Protein AF-L8GF64-F1 (afdb_monomer)

pLDDT: mean 71.45, std 22.84, range [26.94, 98.44]

Secondary structure (DSSP, 8-state):
-PPP-----GGGGSHHHHHHHHHHHTTTT-SEEEEEEEEE-SSS--TT----EEE--------TT----------------TT-SSEEEEEEEESSEEEEEETTSTTEEEEEESSS--EEEETT-TTS-HHHHTT--S-TTS---HHHHHHHHHHHHHHHHHHT-----HHHHHHHHHHHHHHHHTS----------

Sequence (197 aa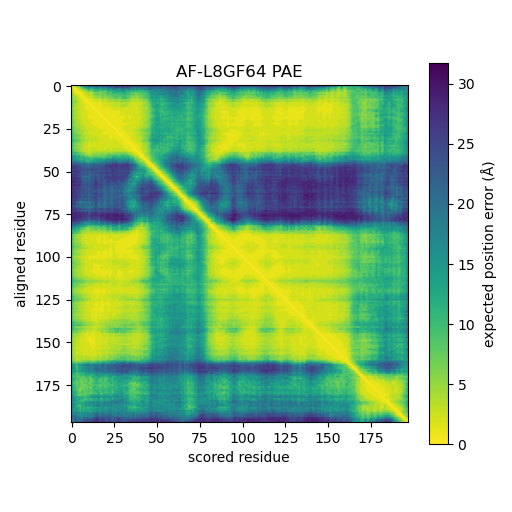):
MGLLFGLMHNYSGYPLVKEAHKLVKAGKLGQLRKVVITYAQGWLTREGSSITHTSGLSSLVHELDNFNVLLHFKGGTKGSSTGKGNGLKIEVYGSDAALEWAQEEPTHLLIHPRDTPEQLYKAGNGYLSQAATIHMHLPPGHPEGYLEAFTNIYLNFANMICATVLKDGCKGIHFVEKVLESGKKQSWV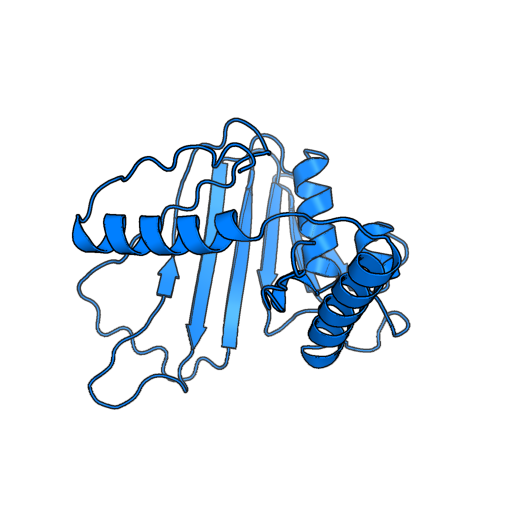KMEAVADL

Foldseek 3Di:
DDDADADCPLLCLFLVVLQVLVCVVVCVQPQWWDKFKFWQAQVPDDVVDDDGQGFDDTDRDDDPPDPDRARQDDPDDPPRSHPPHTWIKIWTHHPFWIKIATQVPRQWIWIGGPPDDIDIHGQQDPVTDPSSNVLDPDHTPDDDHRVSSSVSSVVVSVVCVVVVDHFDPVSVVLSVVLNVVCVVVVDDDDDDPPDGD

Solvent-accessible surface area (backbone atoms only — not comparable to full-atom values): 11717 Å² total; per-residue (Å²): 136,86,81,89,72,86,80,88,60,42,75,68,23,33,30,51,52,38,35,51,51,50,41,55,76,70,46,67,24,47,60,49,46,27,57,30,49,3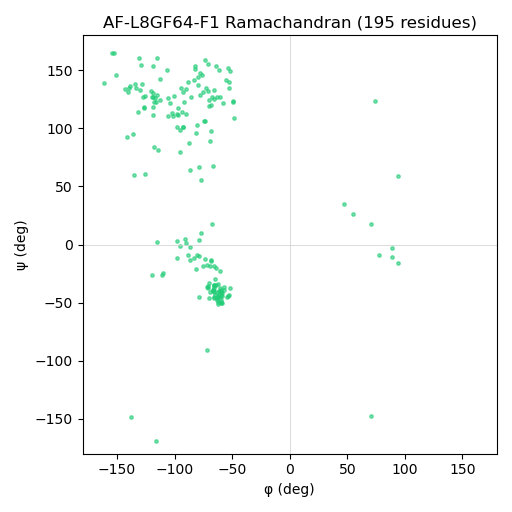1,44,34,36,25,82,76,50,47,95,95,47,89,71,63,47,60,25,70,42,80,44,83,62,80,66,95,87,62,89,80,76,74,63,52,77,77,84,88,67,98,64,70,38,70,87,37,68,63,48,36,32,45,35,41,35,30,71,45,14,31,39,40,39,33,60,86,49,52,48,44,33,43,34,42,42,74,90,51,78,72,43,80,48,55,53,60,43,89,88,57,46,67,73,17,54,76,51,52,92,57,64,56,88,56,89,67,56,73,68,55,10,42,49,40,48,52,52,52,51,52,50,32,65,76,65,72,60,86,73,82,65,61,66,63,55,54,50,54,51,49,47,54,50,20,58,73,64,77,45,93,63,88,79,73,83,79,67,90,122

Structure (mmCIF, N/CA/C/O backbone):
data_AF-L8GF64-F1
#
_entry.id   AF-L8GF64-F1
#
loop_
_atom_site.group_PDB
_atom_site.id
_atom_site.type_symbol
_atom_site.label_atom_id
_atom_site.label_alt_id
_atom_site.label_comp_id
_atom_site.label_asym_id
_atom_site.label_entity_id
_atom_site.label_seq_id
_atom_site.pdbx_PDB_ins_code
_atom_site.Cartn_x
_atom_site.Cartn_y
_atom_site.Cartn_z
_atom_site.occupancy
_atom_site.B_iso_or_equiv
_atom_site.auth_seq_id
_atom_site.auth_comp_id
_atom_site.auth_asym_id
_atom_site.auth_atom_id
_atom_site.pdbx_PDB_model_num
ATOM 1 N N . MET A 1 1 ? -12.100 20.030 -27.818 1.00 46.88 1 MET A N 1
ATOM 2 C CA . MET A 1 1 ? -11.129 19.075 -27.239 1.00 46.88 1 MET A CA 1
ATOM 3 C C . MET A 1 1 ? -10.971 19.389 -25.764 1.00 46.88 1 MET A C 1
ATOM 5 O O . MET A 1 1 ? -10.751 20.550 -25.447 1.00 46.88 1 MET A O 1
ATOM 9 N N . GLY A 1 2 ? -11.145 18.399 -24.884 1.00 61.50 2 GLY A N 1
ATOM 10 C CA . GLY A 1 2 ? -10.871 18.548 -23.451 1.00 61.50 2 GLY A CA 1
ATOM 11 C C . GLY A 1 2 ? -9.373 18.422 -23.167 1.00 61.50 2 GLY A C 1
ATOM 12 O O . GLY A 1 2 ? -8.686 17.658 -23.844 1.00 61.50 2 GLY A O 1
ATOM 13 N N . LEU A 1 3 ? -8.863 19.191 -22.204 1.00 62.81 3 LEU A N 1
ATOM 14 C CA . LEU A 1 3 ? -7.488 19.071 -21.714 1.00 62.81 3 LEU A CA 1
ATOM 15 C C . LEU A 1 3 ? -7.413 17.957 -20.662 1.00 62.81 3 LEU A C 1
ATOM 17 O O . LEU A 1 3 ? -8.322 17.810 -19.848 1.00 62.81 3 LEU A O 1
ATOM 21 N N . LEU A 1 4 ? -6.322 17.188 -20.669 1.00 62.66 4 LEU A N 1
ATOM 22 C CA . LEU A 1 4 ? -6.023 16.216 -19.616 1.00 62.66 4 LEU A CA 1
ATOM 23 C C . LEU A 1 4 ? -5.537 16.949 -18.361 1.00 62.66 4 LEU A C 1
ATOM 25 O O . LEU A 1 4 ? -4.627 17.775 -18.438 1.00 62.66 4 LEU A O 1
ATOM 29 N N . PHE A 1 5 ? -6.112 16.615 -17.207 1.00 65.00 5 PHE A N 1
ATOM 30 C CA . PHE A 1 5 ? -5.721 17.159 -15.909 1.00 65.00 5 PHE A CA 1
ATOM 31 C C . PHE A 1 5 ? -5.214 16.035 -15.000 1.00 65.00 5 PHE A C 1
ATOM 33 O O . PHE A 1 5 ? -5.915 15.052 -14.766 1.00 65.00 5 PHE A O 1
ATOM 40 N N . GLY A 1 6 ? -3.980 16.164 -14.508 1.00 61.88 6 GLY A N 1
ATOM 41 C CA . GLY A 1 6 ? -3.354 15.189 -13.616 1.00 61.88 6 GLY A CA 1
ATOM 42 C C . GLY A 1 6 ? -3.416 15.634 -12.157 1.00 61.88 6 GLY A C 1
ATOM 43 O O . GLY A 1 6 ? -2.975 16.732 -11.824 1.00 61.88 6 GLY A O 1
ATOM 44 N N . LEU A 1 7 ? -3.916 14.765 -11.274 1.00 66.50 7 LEU A N 1
ATOM 45 C CA . LEU A 1 7 ? -3.801 14.942 -9.826 1.00 66.50 7 LEU A CA 1
ATOM 46 C C . LEU A 1 7 ? -2.555 14.230 -9.295 1.00 66.50 7 LEU A C 1
ATOM 48 O O . LEU A 1 7 ? -2.329 13.048 -9.554 1.00 66.50 7 LEU A O 1
ATOM 52 N N . MET A 1 8 ? -1.773 14.942 -8.488 1.00 74.12 8 MET A N 1
ATOM 53 C CA . MET A 1 8 ? -0.485 14.469 -7.973 1.00 74.12 8 MET A CA 1
ATOM 54 C C . MET A 1 8 ? -0.643 13.650 -6.686 1.00 74.12 8 MET A C 1
ATOM 56 O O . MET A 1 8 ? -0.162 14.021 -5.615 1.00 74.12 8 MET A O 1
ATOM 60 N N . HIS A 1 9 ? -1.323 12.504 -6.776 1.00 79.31 9 HIS A N 1
ATOM 61 C CA . HIS A 1 9 ? -1.396 11.523 -5.687 1.00 79.31 9 HIS A CA 1
ATOM 62 C C . HIS A 1 9 ? -0.113 10.683 -5.621 1.00 79.31 9 HIS A C 1
ATOM 64 O O . HIS A 1 9 ? -0.121 9.481 -5.884 1.00 79.31 9 HIS A O 1
ATOM 70 N N . ASN A 1 10 ? 1.000 11.327 -5.272 1.00 78.88 10 ASN A N 1
ATOM 71 C CA . ASN A 1 10 ? 2.355 10.785 -5.436 1.00 78.88 10 ASN A CA 1
ATOM 72 C C . ASN A 1 10 ? 2.578 9.447 -4.728 1.00 78.88 10 ASN A C 1
ATOM 74 O O . ASN A 1 10 ? 3.216 8.556 -5.277 1.00 78.88 10 ASN A O 1
ATOM 78 N N . TYR A 1 11 ? 1.975 9.255 -3.551 1.00 86.25 11 TYR A N 1
ATOM 79 C CA . TYR A 1 11 ? 2.090 7.999 -2.808 1.00 86.25 11 TYR A CA 1
ATOM 80 C C . TYR A 1 11 ? 1.466 6.799 -3.537 1.00 86.25 11 TYR A C 1
ATOM 82 O O . TYR A 1 11 ? 1.841 5.659 -3.293 1.00 86.25 11 TYR A O 1
ATOM 90 N N . SER A 1 12 ? 0.564 7.031 -4.494 1.00 85.50 12 SER A N 1
ATOM 91 C CA . SER A 1 12 ? 0.044 5.960 -5.353 1.00 85.50 12 SER A CA 1
ATOM 92 C C . SER A 1 12 ? 1.057 5.475 -6.397 1.00 85.50 12 SER A C 1
ATOM 94 O O . SER A 1 12 ? 0.820 4.445 -7.030 1.00 85.50 12 SER A O 1
ATOM 96 N N . GLY A 1 13 ? 2.160 6.206 -6.591 1.00 85.69 13 GLY A N 1
ATOM 97 C CA . GLY A 1 13 ? 3.255 5.859 -7.492 1.00 85.69 13 GLY A CA 1
ATOM 98 C C . GLY A 1 13 ? 4.217 4.815 -6.926 1.00 85.69 13 GLY A C 1
ATOM 99 O O . GLY A 1 13 ? 5.038 4.302 -7.679 1.00 85.69 13 GLY A O 1
ATOM 100 N N . TYR A 1 14 ? 4.121 4.465 -5.638 1.00 94.44 14 TYR A N 1
ATOM 101 C CA . TYR A 1 14 ? 4.983 3.441 -5.047 1.00 94.44 14 TYR A CA 1
ATOM 102 C C . TYR A 1 14 ? 4.596 2.025 -5.514 1.00 94.44 14 TYR A C 1
ATOM 104 O O . TYR A 1 14 ? 3.414 1.661 -5.448 1.00 94.44 14 TYR A O 1
ATOM 112 N N . PRO A 1 15 ? 5.574 1.180 -5.894 1.00 94.31 15 PRO A N 1
ATOM 113 C CA . PRO A 1 15 ? 5.340 -0.205 -6.315 1.00 94.31 15 PRO A CA 1
ATOM 114 C C . PRO A 1 15 ? 4.522 -1.028 -5.317 1.00 94.31 15 PRO A C 1
ATOM 116 O O . PRO A 1 15 ? 3.581 -1.723 -5.696 1.00 94.31 15 PRO A O 1
ATOM 119 N N . LEU A 1 16 ? 4.820 -0.916 -4.021 1.00 96.69 16 LEU A N 1
ATOM 120 C CA . LEU A 1 16 ? 4.142 -1.711 -2.995 1.00 96.69 16 LEU A CA 1
ATOM 121 C C . LEU A 1 16 ? 2.725 -1.231 -2.670 1.00 96.69 16 LEU A C 1
ATOM 123 O O . LEU A 1 16 ? 1.909 -2.026 -2.208 1.00 96.69 16 LEU A O 1
ATOM 127 N N . VAL A 1 17 ? 2.377 0.010 -3.017 1.00 94.56 17 VAL A N 1
ATOM 128 C CA . VAL A 1 17 ? 0.978 0.461 -2.995 1.00 94.56 17 VAL A CA 1
ATOM 129 C C . VAL A 1 17 ? 0.187 -0.210 -4.125 1.00 94.56 17 VAL A C 1
ATOM 131 O O . VAL A 1 17 ? -0.967 -0.598 -3.924 1.00 94.56 17 VAL A O 1
ATOM 134 N N . LYS A 1 18 ? 0.806 -0.441 -5.296 1.00 91.56 18 LYS A N 1
ATOM 135 C CA . LYS A 1 18 ? 0.199 -1.247 -6.373 1.00 91.56 18 LYS A CA 1
ATOM 136 C C . LYS A 1 18 ? 0.045 -2.711 -5.964 1.00 91.56 18 LYS A C 1
ATOM 138 O O . LYS A 1 18 ? -0.990 -3.312 -6.259 1.00 91.56 18 LYS A O 1
ATOM 143 N N . GLU A 1 19 ? 1.037 -3.263 -5.264 1.00 95.88 19 GLU A N 1
ATOM 144 C CA . GLU A 1 19 ? 0.973 -4.630 -4.739 1.00 95.88 19 GLU A CA 1
ATOM 145 C C . GLU A 1 19 ? -0.163 -4.792 -3.727 1.00 95.88 19 GLU A C 1
ATOM 147 O O . GLU A 1 19 ? -1.014 -5.662 -3.902 1.00 95.88 19 GLU A O 1
ATOM 152 N N . ALA A 1 20 ? -0.239 -3.908 -2.727 1.00 95.25 20 ALA A N 1
ATOM 153 C CA . ALA A 1 20 ? -1.301 -3.915 -1.725 1.00 95.25 20 ALA A CA 1
ATOM 154 C C . ALA A 1 20 ? -2.692 -3.866 -2.376 1.00 95.25 20 ALA A C 1
ATOM 156 O O . ALA A 1 20 ? -3.564 -4.674 -2.051 1.00 95.25 20 ALA A O 1
ATOM 157 N N . HIS A 1 21 ? -2.879 -2.984 -3.365 1.00 89.75 21 HIS A N 1
ATOM 158 C CA . HIS A 1 21 ? -4.119 -2.912 -4.135 1.00 89.75 21 HIS A CA 1
ATOM 159 C C . HIS A 1 21 ? -4.439 -4.234 -4.850 1.00 89.75 21 HIS A C 1
ATOM 161 O O . HIS A 1 21 ? -5.580 -4.697 -4.804 1.00 89.75 21 HIS A O 1
ATOM 167 N N . LYS A 1 22 ? -3.451 -4.883 -5.482 1.00 90.88 22 LYS A N 1
ATOM 168 C CA . LYS A 1 22 ? -3.672 -6.174 -6.146 1.00 90.88 22 LYS A CA 1
ATOM 169 C C . LYS A 1 22 ? -4.038 -7.275 -5.151 1.00 90.88 22 LYS A C 1
ATOM 171 O O . LYS A 1 22 ? -4.956 -8.039 -5.436 1.00 90.88 22 LYS A O 1
ATOM 176 N N . LEU A 1 23 ? -3.357 -7.363 -4.007 1.00 94.12 23 LEU A N 1
ATOM 177 C CA . LEU A 1 23 ? -3.643 -8.364 -2.971 1.00 94.12 23 LEU A CA 1
ATOM 178 C C . LEU A 1 23 ? -5.071 -8.216 -2.437 1.00 94.12 23 LEU A C 1
ATOM 180 O O . LEU A 1 23 ? -5.805 -9.202 -2.350 1.00 94.12 23 LEU A O 1
ATOM 184 N N . VAL A 1 24 ? -5.487 -6.978 -2.164 1.00 90.44 24 VAL A N 1
ATOM 185 C CA . VAL A 1 24 ? -6.859 -6.656 -1.759 1.00 90.44 24 VAL A CA 1
ATOM 186 C C . VAL A 1 24 ? -7.858 -7.071 -2.839 1.00 90.44 24 VAL A C 1
ATOM 188 O O . VAL A 1 24 ? -8.807 -7.796 -2.547 1.00 90.44 24 VAL A O 1
ATOM 191 N N . LYS A 1 25 ? -7.621 -6.689 -4.100 1.00 84.31 25 LYS A N 1
ATOM 192 C CA . LYS A 1 25 ? -8.525 -7.014 -5.214 1.00 84.31 25 LYS A CA 1
ATOM 193 C C . LYS A 1 25 ? -8.603 -8.517 -5.502 1.00 84.31 25 LYS A C 1
ATOM 195 O O . LYS A 1 25 ? -9.637 -9.010 -5.936 1.00 84.31 25 LYS A O 1
ATOM 200 N N . ALA A 1 26 ? -7.524 -9.248 -5.237 1.00 91.19 26 ALA A N 1
ATOM 201 C CA . ALA A 1 26 ? -7.462 -10.702 -5.343 1.00 91.19 26 ALA A CA 1
ATOM 202 C C . ALA A 1 26 ? -8.094 -11.433 -4.140 1.00 91.19 26 ALA A C 1
ATOM 204 O O . ALA A 1 26 ? -7.992 -12.656 -4.062 1.00 91.19 26 ALA A O 1
ATOM 205 N N . GLY A 1 27 ? -8.699 -10.711 -3.187 1.00 92.19 27 GLY A N 1
ATOM 206 C CA . GLY A 1 27 ? -9.361 -11.294 -2.019 1.00 92.19 27 GLY A CA 1
ATOM 207 C C . GLY A 1 27 ? -8.401 -11.904 -0.996 1.00 92.19 27 GLY A C 1
ATOM 208 O O . GLY A 1 27 ? -8.830 -12.685 -0.155 1.00 92.19 27 GLY A O 1
ATOM 209 N N . LYS A 1 28 ? -7.104 -11.564 -1.033 1.00 95.31 28 LYS A N 1
ATOM 210 C CA . LYS A 1 28 ? -6.084 -12.179 -0.160 1.00 95.31 28 LYS A CA 1
ATOM 211 C C . LYS A 1 28 ? -6.266 -11.879 1.326 1.00 95.31 28 LYS A C 1
ATOM 213 O O . LYS A 1 28 ? -5.696 -12.580 2.151 1.00 95.31 28 LYS A O 1
ATOM 218 N N . LEU A 1 29 ? -7.035 -10.844 1.656 1.00 94.19 29 LEU A N 1
ATOM 219 C CA . LEU A 1 29 ? -7.356 -10.471 3.034 1.00 94.19 29 LEU A CA 1
ATOM 220 C C . LEU A 1 29 ? -8.703 -11.059 3.493 1.00 94.19 29 LEU A C 1
ATOM 222 O O . LEU A 1 29 ? -9.096 -10.855 4.641 1.00 94.19 29 LEU A O 1
ATOM 226 N N . GLY A 1 30 ? -9.417 -11.781 2.624 1.00 93.50 30 GLY A N 1
ATOM 227 C CA . GLY A 1 30 ? -10.787 -12.223 2.870 1.00 93.50 30 GLY A CA 1
ATOM 228 C C . GLY A 1 30 ? -11.784 -11.062 2.825 1.00 93.50 30 GLY A C 1
ATOM 229 O O . GLY A 1 30 ? -11.603 -10.090 2.086 1.00 93.50 30 GLY A O 1
ATOM 230 N N . GLN A 1 31 ? -12.846 -11.139 3.630 1.00 88.75 31 GLN A N 1
ATOM 231 C CA . GLN A 1 31 ? -13.839 -10.067 3.720 1.00 88.75 31 GLN A CA 1
ATOM 232 C C . GLN A 1 31 ? -13.233 -8.844 4.415 1.00 88.75 31 GLN A C 1
ATOM 234 O O . GLN A 1 31 ? -12.844 -8.926 5.580 1.00 88.75 31 GLN A O 1
ATOM 239 N N . LEU A 1 32 ? -13.181 -7.702 3.728 1.00 86.69 32 LEU A N 1
ATOM 240 C CA . LEU A 1 32 ? -12.646 -6.458 4.283 1.00 86.69 32 LEU A CA 1
ATOM 241 C C . LEU A 1 32 ? -13.516 -5.927 5.431 1.00 86.69 32 LEU A C 1
ATOM 243 O O . LEU A 1 32 ? -14.739 -5.839 5.325 1.00 86.69 32 LEU A O 1
ATOM 247 N N . ARG A 1 33 ? -12.863 -5.548 6.532 1.00 82.81 33 ARG A N 1
ATOM 248 C CA . ARG A 1 33 ? -13.504 -5.099 7.780 1.00 82.81 33 ARG A CA 1
ATOM 249 C C . ARG A 1 33 ? -13.132 -3.679 8.178 1.00 82.81 33 ARG A C 1
ATOM 251 O O . ARG A 1 33 ? -13.847 -3.062 8.965 1.00 82.81 33 ARG A O 1
ATOM 258 N N . LYS A 1 34 ? -11.955 -3.211 7.756 1.00 78.75 34 LYS A N 1
ATOM 259 C CA . LYS A 1 34 ? -11.389 -1.948 8.228 1.00 78.75 34 LYS A CA 1
ATOM 260 C C . LYS A 1 34 ? -10.308 -1.436 7.286 1.00 78.75 34 LYS A C 1
ATOM 262 O O . LYS A 1 34 ? -9.453 -2.208 6.865 1.00 78.75 34 LYS A O 1
ATOM 267 N N . VAL A 1 35 ? -10.293 -0.129 7.044 1.00 79.25 35 VAL A N 1
ATOM 268 C CA . VAL A 1 35 ? -9.167 0.576 6.422 1.00 79.25 35 VAL A CA 1
ATOM 269 C C . VAL A 1 35 ? -8.796 1.754 7.315 1.00 79.25 35 VAL A C 1
ATOM 271 O O . VAL A 1 35 ? -9.656 2.551 7.685 1.00 79.25 35 VAL A O 1
ATOM 274 N N . VAL A 1 36 ? -7.522 1.849 7.680 1.00 76.69 36 VAL A N 1
ATOM 275 C CA . VAL A 1 36 ? -6.960 2.922 8.503 1.00 76.69 36 VAL A CA 1
ATOM 276 C C . VAL A 1 36 ? -5.908 3.642 7.679 1.00 76.69 36 VAL A C 1
ATOM 278 O O . VAL A 1 36 ? -4.994 3.015 7.151 1.00 76.69 36 VAL A O 1
ATOM 281 N N . ILE A 1 37 ? -6.031 4.962 7.574 1.00 78.19 37 ILE A N 1
ATOM 282 C CA . ILE A 1 37 ? -5.031 5.797 6.910 1.00 78.19 37 ILE A CA 1
ATOM 283 C C . ILE A 1 37 ? -4.626 6.893 7.883 1.00 78.19 37 ILE A C 1
ATOM 285 O O . ILE A 1 37 ? -5.441 7.716 8.289 1.00 78.19 37 ILE A O 1
ATOM 289 N N . THR A 1 38 ? -3.365 6.940 8.274 1.00 74.62 38 THR A N 1
ATOM 290 C CA . THR A 1 38 ? -2.863 8.032 9.116 1.00 74.62 38 THR A CA 1
ATOM 291 C C . THR A 1 38 ? -1.891 8.867 8.317 1.00 74.62 38 THR A C 1
ATOM 293 O O . THR A 1 38 ? -1.154 8.327 7.498 1.00 74.62 38 THR A O 1
ATOM 296 N N . TYR A 1 39 ? -1.915 10.184 8.515 1.00 76.38 39 TYR A N 1
ATOM 297 C CA . TYR A 1 39 ? -0.936 11.068 7.903 1.00 76.38 39 TYR A CA 1
ATOM 298 C C . TYR A 1 39 ? -0.552 12.173 8.885 1.00 76.38 39 TYR A C 1
ATOM 300 O O . TYR A 1 39 ? -1.216 13.205 9.001 1.00 76.38 39 TYR A O 1
ATOM 308 N N . ALA A 1 40 ? 0.511 11.911 9.645 1.00 71.88 40 ALA A N 1
ATOM 309 C CA . ALA A 1 40 ? 1.032 12.826 10.654 1.00 71.88 40 ALA A CA 1
ATOM 310 C C . ALA A 1 40 ? 2.330 13.487 10.171 1.00 71.88 40 ALA A C 1
ATOM 312 O O . ALA A 1 40 ? 3.283 12.796 9.810 1.00 71.88 40 ALA A O 1
ATOM 313 N N . GLN A 1 41 ? 2.373 14.822 10.197 1.00 66.94 41 GLN A N 1
ATOM 314 C CA . GLN A 1 41 ? 3.523 15.624 9.771 1.00 66.94 41 GLN A CA 1
ATOM 315 C C . GLN A 1 41 ? 3.837 16.677 10.837 1.00 66.94 41 GLN A C 1
ATOM 317 O O . GLN A 1 41 ? 3.041 17.580 11.087 1.00 66.94 41 GLN A O 1
ATOM 322 N N . GLY A 1 42 ? 4.995 16.557 11.481 1.00 56.28 42 GLY A N 1
ATOM 323 C CA . GLY A 1 42 ? 5.413 17.453 12.561 1.00 56.28 42 GLY A CA 1
ATOM 324 C C . GLY A 1 42 ? 6.016 18.773 12.091 1.00 56.28 42 GLY A C 1
ATOM 325 O O . GLY A 1 42 ? 6.034 19.736 12.841 1.00 56.28 42 GLY A O 1
ATOM 326 N N . TRP A 1 43 ? 6.505 18.848 10.855 1.00 62.06 43 TRP A N 1
ATOM 327 C CA . TRP A 1 43 ? 7.155 20.050 10.313 1.00 62.06 43 TRP A CA 1
ATOM 328 C C . TRP A 1 43 ? 6.170 21.056 9.696 1.00 62.06 43 TRP A C 1
ATOM 330 O O . TRP A 1 43 ? 6.533 22.204 9.454 1.00 62.06 43 TRP A O 1
ATOM 340 N N . LEU A 1 44 ? 4.915 20.652 9.469 1.00 55.56 44 LEU A N 1
ATOM 341 C CA . LEU A 1 44 ? 3.848 21.538 8.989 1.00 55.56 44 LEU A CA 1
ATOM 342 C C . LEU A 1 44 ? 3.099 22.252 10.121 1.00 55.56 44 LEU A C 1
ATOM 344 O O . LEU A 1 44 ? 2.297 23.147 9.850 1.00 55.56 44 LEU A O 1
ATOM 348 N N . THR A 1 45 ? 3.341 21.890 11.384 1.00 55.19 45 THR A N 1
ATOM 349 C CA . THR A 1 45 ? 2.728 22.585 12.519 1.00 55.19 45 THR A CA 1
ATOM 350 C C . THR A 1 45 ? 3.408 23.936 12.726 1.00 55.19 45 THR A C 1
ATOM 352 O O . THR A 1 45 ? 4.535 23.999 13.213 1.00 55.19 45 THR A O 1
ATOM 355 N N . ARG A 1 46 ? 2.725 25.030 12.369 1.00 49.84 46 ARG A N 1
ATOM 356 C CA . ARG A 1 46 ? 3.088 26.387 12.812 1.00 49.84 46 ARG A CA 1
ATOM 357 C C . ARG A 1 46 ? 2.519 26.636 14.210 1.00 49.84 46 ARG A C 1
ATOM 359 O O . ARG A 1 46 ? 1.461 26.085 14.531 1.00 49.84 46 ARG A O 1
ATOM 366 N N . GLU A 1 47 ? 3.162 27.483 15.017 1.00 46.06 47 GLU A N 1
ATOM 367 C CA . GLU A 1 47 ? 2.575 27.970 16.276 1.00 46.06 47 GLU A CA 1
ATOM 368 C C . GLU A 1 47 ? 1.147 28.486 16.027 1.00 46.06 47 GLU A C 1
ATOM 370 O O . GLU A 1 47 ? 0.914 29.315 15.150 1.00 46.06 47 GLU A O 1
ATOM 375 N N . GLY A 1 48 ? 0.172 27.928 16.750 1.00 43.78 48 GLY A N 1
ATOM 376 C CA . GLY A 1 48 ? -1.251 28.251 16.588 1.00 43.78 48 GLY A CA 1
ATOM 377 C C . GLY A 1 48 ? -2.022 27.414 15.556 1.00 43.78 48 GLY A C 1
ATOM 378 O O . GLY A 1 48 ? -3.237 27.563 15.465 1.00 43.78 48 GLY A O 1
ATOM 379 N N . SER A 1 49 ? -1.376 26.496 14.825 1.00 39.28 49 SER A N 1
ATOM 380 C CA . SER A 1 49 ? -2.044 25.582 13.882 1.00 39.28 49 SER A CA 1
ATOM 381 C C . SER A 1 49 ? -1.843 24.115 14.274 1.00 39.28 49 SER A C 1
ATOM 383 O O . SER A 1 49 ? -0.744 23.570 14.209 1.00 39.28 49 SER A O 1
ATOM 385 N N . SER A 1 50 ? -2.922 23.454 14.694 1.00 35.22 50 SER A N 1
ATOM 386 C CA . SER A 1 50 ? -2.956 22.007 14.905 1.00 35.22 50 SER A CA 1
ATOM 387 C C . SER A 1 50 ? -3.577 21.343 13.680 1.00 35.22 50 SER A C 1
ATOM 389 O O . SER A 1 50 ? -4.798 21.344 13.536 1.00 35.22 50 SER A O 1
ATOM 391 N N . ILE A 1 51 ? -2.754 20.777 12.798 1.00 38.44 51 ILE A N 1
ATOM 392 C CA . ILE A 1 51 ? -3.227 19.901 11.723 1.00 38.44 51 ILE A CA 1
ATOM 393 C C . ILE A 1 51 ? -2.604 18.525 11.946 1.00 38.44 51 ILE A C 1
ATOM 395 O O . ILE A 1 51 ? -1.569 18.190 11.383 1.00 38.44 51 ILE A O 1
ATOM 399 N N . THR A 1 52 ? -3.240 17.726 12.799 1.00 37.56 52 THR A N 1
ATOM 400 C CA . THR A 1 52 ? -2.952 16.293 12.915 1.00 37.56 52 THR A CA 1
ATOM 401 C C . THR A 1 52 ? -4.112 15.550 12.257 1.00 37.56 52 THR A C 1
ATOM 403 O O . THR A 1 52 ? -5.225 15.564 12.780 1.00 37.56 52 THR A O 1
ATOM 406 N N . HIS A 1 53 ? -3.872 14.917 11.104 1.00 40.28 53 HIS A N 1
ATOM 407 C CA . HIS A 1 53 ? -4.838 14.022 10.460 1.00 40.28 53 HIS A CA 1
ATOM 408 C C . HIS A 1 53 ? -4.530 12.573 10.862 1.00 40.28 53 HIS A C 1
ATOM 410 O O . HIS A 1 53 ? -3.920 11.803 10.120 1.00 40.28 53 HIS A O 1
ATOM 416 N N . THR A 1 54 ? -4.959 12.182 12.062 1.00 34.25 54 THR A N 1
ATOM 417 C CA . THR A 1 54 ? -5.009 10.764 12.440 1.00 34.25 54 THR A CA 1
ATOM 418 C C . THR A 1 54 ? -6.398 10.247 12.110 1.00 34.25 54 THR A C 1
ATOM 420 O O . THR A 1 54 ? -7.335 10.498 12.863 1.00 34.25 54 THR A O 1
ATOM 423 N N . SER A 1 55 ? -6.554 9.528 10.998 1.00 35.62 55 SER A N 1
ATOM 424 C CA . SER A 1 55 ? -7.799 8.811 10.737 1.00 35.62 55 SER A CA 1
ATOM 425 C C . SER A 1 55 ? -7.648 7.365 11.198 1.00 35.62 55 SER A C 1
ATOM 427 O O . SER A 1 55 ? -7.018 6.531 10.559 1.00 35.62 55 SER A O 1
ATOM 429 N N . GLY A 1 56 ? -8.151 7.088 12.399 1.00 30.78 56 GLY A N 1
ATOM 430 C CA . GLY A 1 56 ? -8.346 5.730 12.897 1.00 30.78 56 GLY A CA 1
ATOM 431 C C . GLY A 1 56 ? -9.792 5.343 12.651 1.00 30.78 56 GLY A C 1
ATOM 432 O O . GLY A 1 56 ? -10.678 6.006 13.192 1.00 30.78 56 GLY A O 1
ATOM 433 N N . LEU A 1 57 ? -10.049 4.319 11.829 1.00 34.91 57 LEU A N 1
ATOM 434 C CA . LEU A 1 57 ? -11.413 4.098 11.371 1.00 34.91 57 LEU A CA 1
ATOM 435 C C . LEU A 1 57 ? -11.822 2.672 11.035 1.00 34.91 57 LEU A C 1
ATOM 437 O O . LEU A 1 57 ? -11.007 1.924 10.529 1.00 34.91 57 LEU A O 1
ATOM 441 N N . SER A 1 58 ? -13.091 2.346 11.310 1.00 30.78 58 SER A N 1
ATOM 442 C CA . SER A 1 58 ? -13.805 1.080 11.094 1.00 30.78 58 SER A CA 1
ATOM 443 C C . SER A 1 58 ? -14.948 1.275 10.097 1.00 30.78 58 SER A C 1
ATOM 445 O O . SER A 1 58 ? -15.840 2.077 10.369 1.00 30.78 58 SER A O 1
ATOM 447 N N . SER A 1 59 ? -14.957 0.528 8.988 1.00 32.28 59 SER A N 1
ATOM 448 C CA . SER A 1 59 ? -16.090 0.444 8.056 1.00 32.28 59 SER A CA 1
ATOM 449 C C . SER A 1 59 ? -16.245 -0.975 7.492 1.00 32.28 59 SER A C 1
ATOM 451 O O . SER A 1 59 ? -15.278 -1.594 7.056 1.00 32.28 59 SER A O 1
ATOM 453 N N . LEU A 1 60 ? -17.485 -1.481 7.489 1.00 28.27 60 LEU A N 1
ATOM 454 C CA . LEU A 1 60 ? -17.890 -2.658 6.716 1.00 28.27 60 LEU A CA 1
ATOM 455 C C . LEU A 1 60 ? -17.850 -2.296 5.226 1.00 28.27 60 LEU A C 1
ATOM 457 O O . LEU A 1 60 ? -18.544 -1.372 4.801 1.00 28.27 60 LEU A O 1
ATOM 461 N N . VAL A 1 61 ? -17.035 -3.008 4.446 1.00 35.22 61 VAL A N 1
ATOM 462 C CA . VAL A 1 61 ? -16.873 -2.782 3.003 1.00 35.22 61 VAL A CA 1
ATOM 463 C C . VAL A 1 61 ? -17.673 -3.843 2.246 1.00 35.22 61 VAL A C 1
ATOM 465 O O . VAL A 1 61 ? -17.305 -5.016 2.243 1.00 35.22 61 VAL A O 1
ATOM 468 N N . HIS A 1 62 ? -18.761 -3.429 1.595 1.00 26.94 62 HIS A N 1
ATOM 469 C CA . HIS A 1 62 ? -19.398 -4.192 0.523 1.00 26.94 62 HIS A CA 1
ATOM 470 C C . HIS A 1 62 ? -19.028 -3.527 -0.810 1.00 26.94 62 HIS A C 1
ATOM 472 O O . HIS A 1 62 ? -19.302 -2.348 -1.001 1.00 26.94 62 HIS A O 1
ATOM 478 N N . GLU A 1 63 ? -18.396 -4.314 -1.684 1.00 29.80 63 GLU A N 1
ATOM 479 C CA . GLU A 1 63 ? -17.968 -4.004 -3.059 1.00 29.80 63 GLU A CA 1
ATOM 480 C C . GLU A 1 63 ? -16.743 -3.082 -3.230 1.00 29.80 63 GLU A C 1
ATOM 482 O O . GLU A 1 63 ? -16.663 -1.952 -2.758 1.00 29.80 63 GLU A O 1
ATOM 487 N N . LEU A 1 64 ? -15.750 -3.618 -3.947 1.00 34.81 64 LEU A N 1
ATOM 488 C CA . LEU A 1 64 ? -14.389 -3.093 -4.125 1.00 34.81 64 LEU A CA 1
ATOM 489 C C . LEU A 1 64 ? -14.263 -1.917 -5.112 1.00 34.81 64 LEU A C 1
ATOM 491 O O . LEU A 1 64 ? -13.141 -1.527 -5.430 1.00 34.81 64 LEU A O 1
ATOM 495 N N . ASP A 1 65 ? -15.371 -1.331 -5.564 1.00 28.55 65 ASP A N 1
ATOM 496 C CA . ASP A 1 65 ? -15.343 -0.210 -6.514 1.00 28.55 65 ASP A CA 1
ATOM 497 C C . ASP A 1 65 ? -15.475 1.166 -5.842 1.00 28.55 65 ASP A C 1
ATOM 499 O O . ASP A 1 65 ? -15.174 2.182 -6.466 1.00 28.55 65 ASP A O 1
ATOM 503 N N . ASN A 1 66 ? -15.834 1.225 -4.553 1.00 29.88 66 ASN A N 1
ATOM 504 C CA . ASN A 1 66 ? -16.001 2.480 -3.818 1.00 29.88 66 ASN A CA 1
ATOM 505 C C . ASN A 1 66 ? -15.362 2.392 -2.423 1.00 29.88 66 ASN A C 1
ATOM 507 O O . ASN A 1 66 ? -15.973 1.930 -1.458 1.00 29.88 66 ASN A O 1
ATOM 511 N N . PHE A 1 67 ? -14.114 2.854 -2.296 1.00 32.50 67 PHE A N 1
ATOM 512 C CA . PHE A 1 67 ? -13.467 3.009 -0.992 1.00 32.50 67 PHE A CA 1
ATOM 513 C C . PHE A 1 67 ? -14.154 4.131 -0.200 1.00 32.50 67 PHE A C 1
ATOM 515 O O . PHE A 1 67 ? -13.858 5.309 -0.376 1.00 32.50 67 PHE A O 1
ATOM 522 N N . ASN A 1 68 ? -15.068 3.758 0.694 1.00 31.55 68 ASN A N 1
ATOM 523 C CA . ASN A 1 68 ? -15.650 4.674 1.668 1.00 31.55 68 ASN A CA 1
ATOM 524 C C . ASN A 1 68 ? -14.683 4.842 2.843 1.00 31.55 68 ASN A C 1
ATOM 526 O O . ASN A 1 68 ? -14.567 3.969 3.708 1.00 31.55 68 ASN A O 1
ATOM 530 N N . VAL A 1 69 ? -13.984 5.972 2.868 1.00 38.53 69 VAL A N 1
ATOM 531 C CA . VAL A 1 69 ? -13.133 6.371 3.988 1.00 38.53 69 VAL A CA 1
ATOM 532 C C . VAL A 1 69 ? -13.947 7.323 4.864 1.00 38.53 69 VAL A C 1
ATOM 534 O O . VAL A 1 69 ? -14.259 8.441 4.468 1.00 38.53 69 VAL A O 1
ATOM 537 N N . LEU A 1 70 ? -14.315 6.900 6.069 1.00 35.34 70 LEU A N 1
ATOM 538 C CA . LEU A 1 70 ? -14.684 7.865 7.105 1.00 35.34 70 LEU A CA 1
ATOM 539 C C . LEU A 1 70 ? -13.364 8.436 7.645 1.00 35.34 70 LEU A C 1
ATOM 541 O O . LEU A 1 70 ? -12.365 7.721 7.730 1.00 35.34 70 LEU A O 1
ATOM 545 N N . LEU A 1 71 ? -13.364 9.700 8.050 1.00 36.81 71 LEU A N 1
ATOM 546 C CA . LEU A 1 71 ? -12.284 10.281 8.838 1.00 36.81 71 LEU A CA 1
ATOM 547 C C . LEU A 1 71 ? -12.885 10.727 10.167 1.00 36.81 71 LEU A C 1
ATOM 549 O O . LEU A 1 71 ? -13.781 11.568 10.195 1.00 36.81 71 LEU A O 1
ATOM 553 N N . HIS A 1 72 ? -12.420 10.155 11.275 1.00 32.25 72 HIS A N 1
ATOM 554 C CA . HIS A 1 72 ? -12.858 10.585 12.595 1.00 32.25 72 HIS A CA 1
ATOM 555 C C . HIS A 1 72 ? -11.894 11.653 13.115 1.00 32.25 72 HIS A C 1
ATOM 557 O O . HIS A 1 72 ? -10.799 11.347 13.583 1.00 32.25 72 HIS A O 1
ATOM 563 N N . PHE A 1 73 ? -12.300 12.918 13.020 1.00 33.28 73 PHE A N 1
ATOM 564 C CA . PHE A 1 73 ? -11.596 14.030 13.653 1.00 33.28 73 PHE A CA 1
ATOM 565 C C . PHE A 1 73 ? -12.012 14.095 15.120 1.00 33.28 73 PHE A C 1
ATOM 567 O O . PHE A 1 73 ? -13.046 14.673 15.449 1.00 33.28 73 PHE A O 1
ATOM 574 N N . LYS A 1 74 ? -11.232 13.493 16.022 1.00 29.20 74 LYS A N 1
ATOM 575 C CA . LYS A 1 74 ? -11.491 13.656 17.454 1.00 29.20 74 LYS A CA 1
ATOM 576 C C . LYS A 1 74 ? -11.062 15.064 17.876 1.00 29.20 74 LYS A C 1
ATOM 578 O O . LYS A 1 74 ? -9.872 15.349 17.986 1.00 29.20 74 LYS A O 1
ATOM 583 N N . GLY A 1 75 ? -12.035 15.941 18.115 1.00 30.72 75 GLY A N 1
ATOM 584 C CA . GLY A 1 75 ? -11.799 17.200 18.812 1.00 30.72 75 GLY A CA 1
ATOM 585 C C . GLY A 1 75 ? -11.276 16.926 20.223 1.00 30.72 75 GLY A C 1
ATOM 586 O O . GLY A 1 75 ? -11.882 16.167 20.976 1.00 30.72 75 GLY A O 1
ATOM 587 N N . GLY A 1 76 ? -10.146 17.541 20.575 1.00 32.78 76 GLY A N 1
ATOM 588 C CA . GLY A 1 76 ? -9.658 17.577 21.953 1.00 32.78 76 GLY A CA 1
ATOM 589 C C . GLY A 1 76 ? -8.657 16.490 22.346 1.00 32.78 76 GLY A C 1
ATOM 590 O O . GLY A 1 76 ? -8.857 15.800 23.336 1.00 32.78 76 GLY A O 1
ATOM 591 N N . THR A 1 77 ? -7.516 16.421 21.666 1.00 33.41 77 THR A N 1
ATOM 592 C CA . THR A 1 77 ? -6.226 16.307 22.364 1.00 33.41 77 THR A CA 1
ATOM 593 C C . THR A 1 77 ? -5.221 17.197 21.646 1.00 33.41 77 THR A C 1
ATOM 595 O O . THR A 1 77 ? -5.141 17.199 20.419 1.00 33.41 77 THR A O 1
ATOM 598 N N . LYS A 1 78 ? -4.438 17.969 22.407 1.00 37.69 78 LYS A N 1
ATOM 599 C CA . LYS A 1 78 ? -3.215 18.625 21.926 1.00 37.69 78 LYS A CA 1
ATOM 600 C C . LYS A 1 78 ? -2.178 17.536 21.605 1.00 37.69 78 LYS A C 1
ATOM 602 O O . LYS A 1 78 ? -1.212 17.353 22.330 1.00 37.69 78 LYS A O 1
ATOM 607 N N . GLY A 1 79 ? -2.439 16.735 20.576 1.00 41.06 79 GLY A N 1
ATOM 608 C CA . GLY A 1 79 ? -1.527 15.730 20.053 1.00 41.06 79 GLY A CA 1
ATOM 609 C C . GLY A 1 79 ? -0.638 16.406 19.031 1.00 41.06 79 GLY A C 1
ATOM 610 O O . GLY A 1 79 ? -0.982 16.470 17.849 1.00 41.06 79 GLY A O 1
ATOM 611 N N . SER A 1 80 ? 0.462 16.980 19.503 1.00 46.59 80 SER A N 1
ATOM 612 C CA . SER A 1 80 ? 1.452 17.532 18.601 1.00 46.59 80 SER A CA 1
ATOM 613 C C . SER A 1 80 ? 2.073 16.387 17.809 1.00 46.59 80 SER A C 1
ATOM 615 O O . SER A 1 80 ? 2.624 15.463 18.401 1.00 46.59 80 SER A O 1
ATOM 617 N N . SER A 1 81 ? 2.043 16.460 16.479 1.00 52.16 81 SER A N 1
ATOM 618 C CA . SER A 1 81 ? 2.850 15.586 15.613 1.00 52.16 81 SER A CA 1
ATOM 619 C C . SER A 1 81 ? 4.359 15.884 15.748 1.00 52.16 81 SER A C 1
ATOM 621 O O . SER A 1 81 ? 5.139 15.509 14.878 1.00 52.16 81 SER A O 1
ATOM 623 N N . THR A 1 82 ? 4.786 16.572 16.820 1.00 54.47 82 THR A N 1
ATOM 624 C CA . THR A 1 82 ? 6.179 16.906 17.130 1.00 54.47 82 THR A CA 1
ATOM 625 C C . THR A 1 82 ? 7.045 15.660 17.017 1.00 54.47 82 THR A C 1
ATOM 627 O O . THR A 1 82 ? 6.805 14.658 17.685 1.00 54.47 82 THR A O 1
ATOM 630 N N . GLY A 1 83 ? 8.059 15.734 16.159 1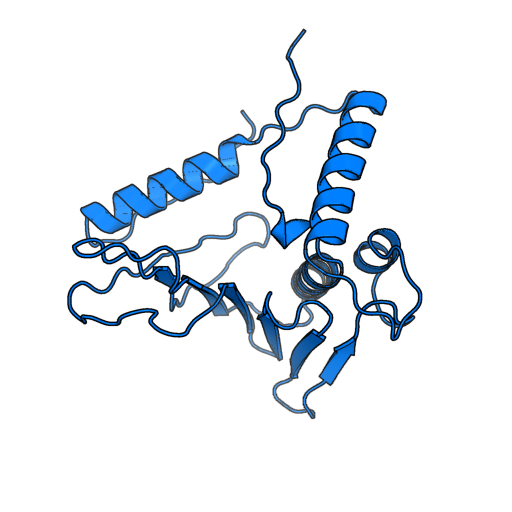.00 62.16 83 GLY A N 1
ATOM 631 C CA . GLY A 1 83 ? 9.007 14.647 15.923 1.00 62.16 83 GLY A CA 1
ATOM 632 C C . GLY A 1 83 ? 8.598 13.647 14.838 1.00 62.16 83 GLY A C 1
ATOM 633 O O . GLY A 1 83 ? 9.446 12.867 14.420 1.00 62.16 83 GLY A O 1
ATOM 634 N N . LYS A 1 84 ? 7.357 13.670 14.324 1.00 65.44 84 LYS A N 1
ATOM 635 C CA . LYS A 1 84 ? 7.001 12.904 13.118 1.00 65.44 84 LYS A CA 1
ATOM 636 C C . LYS A 1 84 ? 7.500 13.628 11.870 1.00 65.44 84 LYS A C 1
ATOM 638 O O . LYS A 1 84 ? 7.208 14.810 11.691 1.00 65.44 84 LYS A O 1
ATOM 643 N N . GLY A 1 85 ? 8.216 12.913 11.005 1.00 76.62 85 GLY A N 1
ATOM 644 C CA . GLY A 1 85 ? 8.626 13.411 9.698 1.00 76.62 85 GLY A CA 1
ATOM 645 C C . GLY A 1 85 ? 7.425 13.491 8.762 1.00 76.62 85 GLY A C 1
ATOM 646 O O . GLY A 1 85 ? 6.717 14.499 8.714 1.00 76.62 85 GLY A O 1
ATOM 647 N N . ASN A 1 86 ? 7.181 12.408 8.033 1.00 79.88 86 ASN A N 1
ATOM 648 C CA . ASN A 1 86 ? 6.155 12.323 7.005 1.00 79.88 86 ASN A CA 1
ATOM 649 C C . ASN A 1 86 ? 5.366 11.008 7.118 1.00 79.88 86 ASN A C 1
ATOM 651 O O . ASN A 1 86 ? 5.334 10.185 6.211 1.00 79.88 86 ASN A O 1
ATOM 655 N N . GLY A 1 87 ? 4.719 10.802 8.265 1.00 80.69 87 GLY A N 1
ATOM 656 C CA . GLY A 1 87 ? 4.159 9.517 8.683 1.00 80.69 87 GLY A CA 1
ATOM 657 C C . GLY A 1 87 ? 2.850 9.129 7.996 1.00 80.69 87 GLY A C 1
ATOM 658 O O . GLY A 1 87 ? 1.860 8.896 8.688 1.00 80.69 87 GLY A O 1
ATOM 659 N N . LEU A 1 88 ? 2.816 9.087 6.660 1.00 84.00 88 LEU A N 1
ATOM 660 C CA . LEU A 1 88 ? 1.720 8.456 5.927 1.00 84.00 88 LEU A CA 1
ATOM 661 C C . LEU A 1 88 ? 1.796 6.942 6.120 1.00 84.00 88 LEU A C 1
ATOM 663 O O . LEU A 1 88 ? 2.805 6.319 5.787 1.00 84.00 88 LEU A O 1
ATOM 667 N N . LYS A 1 89 ? 0.706 6.351 6.597 1.00 86.25 89 LYS A N 1
ATOM 668 C CA . LYS A 1 89 ? 0.576 4.912 6.804 1.00 86.25 89 LYS A CA 1
ATOM 669 C C . LYS A 1 89 ? -0.802 4.434 6.366 1.00 86.25 89 LYS A C 1
ATOM 671 O O . LYS A 1 89 ? -1.801 5.087 6.669 1.00 86.25 89 LYS A O 1
ATOM 676 N N . ILE A 1 90 ? -0.838 3.306 5.667 1.00 87.12 90 ILE A N 1
ATOM 677 C CA . ILE A 1 90 ? -2.041 2.641 5.170 1.00 87.12 90 ILE A CA 1
ATOM 678 C C . ILE A 1 90 ? -2.099 1.254 5.797 1.00 87.12 90 ILE A C 1
ATOM 680 O O . ILE A 1 90 ? -1.158 0.475 5.671 1.00 87.12 90 ILE A O 1
ATOM 684 N N . GLU A 1 91 ? -3.223 0.934 6.423 1.00 91.69 91 GLU A N 1
ATOM 685 C CA . GLU A 1 91 ? -3.489 -0.384 6.983 1.00 91.69 91 GLU A CA 1
ATOM 686 C C . GLU A 1 91 ? -4.861 -0.865 6.514 1.00 91.69 91 GLU A C 1
ATOM 688 O O . GLU A 1 91 ? -5.852 -0.132 6.577 1.00 91.69 91 GLU A O 1
ATOM 693 N N . VAL A 1 92 ? -4.936 -2.108 6.048 1.00 89.81 92 VAL A N 1
ATOM 694 C CA . VAL A 1 92 ? -6.189 -2.733 5.609 1.00 89.81 92 VAL A CA 1
ATOM 695 C C . VAL A 1 92 ? -6.356 -4.035 6.368 1.00 89.81 92 VAL A C 1
ATOM 697 O O . VAL A 1 92 ? -5.459 -4.868 6.361 1.00 89.81 92 VAL A O 1
ATOM 700 N N . TYR A 1 93 ? -7.509 -4.226 6.999 1.00 90.00 93 TYR A N 1
ATOM 701 C CA . TYR A 1 93 ? -7.825 -5.416 7.777 1.00 90.00 93 TYR A CA 1
ATOM 702 C C . TYR A 1 93 ? -8.998 -6.144 7.136 1.00 90.00 93 TYR A C 1
ATOM 704 O O . TYR A 1 93 ? -10.072 -5.562 6.942 1.00 90.00 93 TYR A O 1
ATOM 712 N N . GLY A 1 94 ? -8.814 -7.427 6.850 1.00 92.31 94 GLY A N 1
ATOM 713 C CA . GLY A 1 94 ? -9.884 -8.324 6.440 1.00 92.31 94 GLY A CA 1
ATOM 714 C C . GLY A 1 94 ? -10.123 -9.453 7.438 1.00 92.31 94 GLY A C 1
ATOM 715 O O . GLY A 1 94 ? -9.655 -9.418 8.578 1.00 92.31 94 GLY A O 1
ATOM 716 N N . SER A 1 95 ? -10.923 -10.438 7.037 1.00 95.31 95 SER A N 1
ATOM 717 C CA . SER A 1 95 ? -11.207 -11.613 7.856 1.00 95.31 95 SER A CA 1
ATOM 718 C C . SER A 1 95 ? -9.996 -12.527 7.994 1.00 95.31 95 SER A C 1
ATOM 720 O O . SER A 1 95 ? -9.826 -13.111 9.061 1.00 95.31 95 SER A O 1
ATOM 722 N N . ASP A 1 96 ? -9.145 -12.613 6.976 1.00 97.25 96 ASP A N 1
ATOM 723 C CA . ASP A 1 96 ? -8.138 -13.677 6.879 1.00 97.25 96 ASP A CA 1
ATOM 724 C C . ASP A 1 96 ? -6.716 -13.132 7.060 1.00 97.25 96 ASP A C 1
ATOM 726 O O . ASP A 1 96 ? -5.827 -13.844 7.527 1.00 97.25 96 ASP A O 1
ATOM 730 N N . ALA A 1 97 ? -6.503 -11.853 6.740 1.00 97.88 97 ALA A N 1
ATOM 731 C CA . ALA A 1 97 ? -5.235 -11.162 6.935 1.00 97.88 97 ALA A CA 1
ATOM 732 C C . ALA A 1 97 ? -5.428 -9.646 7.078 1.00 97.88 97 ALA A C 1
ATOM 734 O O . ALA A 1 97 ? -6.466 -9.089 6.704 1.00 97.88 97 ALA A O 1
ATOM 735 N N . ALA A 1 98 ? -4.390 -8.972 7.565 1.00 97.50 98 ALA A N 1
ATOM 736 C CA . ALA A 1 98 ? -4.208 -7.534 7.425 1.00 97.50 98 ALA A CA 1
ATOM 737 C C . ALA A 1 98 ? -2.967 -7.222 6.576 1.00 97.50 98 ALA A C 1
ATOM 739 O O . ALA A 1 98 ? -2.091 -8.071 6.419 1.00 97.50 98 ALA A O 1
ATOM 740 N N . LEU A 1 99 ? -2.887 -6.011 6.033 1.00 97.62 99 LEU A N 1
ATOM 741 C CA . LEU A 1 99 ? -1.665 -5.471 5.443 1.00 97.62 99 LEU A CA 1
ATOM 742 C C . LEU A 1 99 ? -1.363 -4.086 5.993 1.00 97.62 99 LEU A C 1
ATOM 744 O O . LEU A 1 99 ? -2.277 -3.359 6.389 1.00 97.62 99 LEU A O 1
ATOM 748 N N . GLU A 1 100 ? -0.089 -3.728 5.956 1.00 97.62 100 GLU A N 1
ATOM 749 C CA . GLU A 1 100 ? 0.435 -2.453 6.417 1.00 97.62 100 GLU A CA 1
ATOM 750 C C . GLU A 1 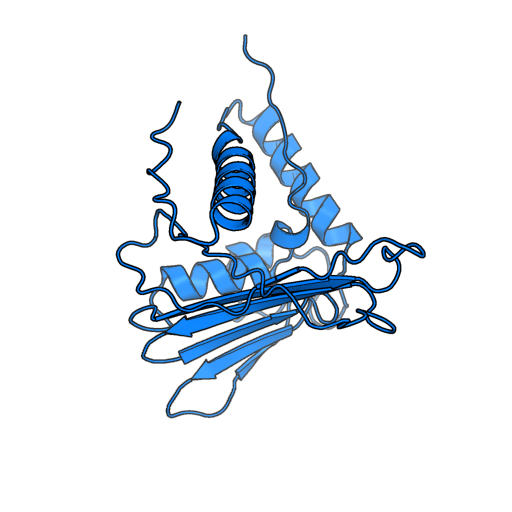100 ? 1.531 -1.951 5.471 1.00 97.62 100 GLU A C 1
ATOM 752 O O . GLU A 1 100 ? 2.477 -2.669 5.143 1.00 97.62 100 GLU A O 1
ATOM 757 N N . TRP A 1 101 ? 1.419 -0.687 5.064 1.00 96.81 101 TRP A N 1
ATOM 758 C CA . TRP A 1 101 ? 2.451 0.032 4.324 1.00 96.81 101 TRP A CA 1
ATOM 759 C C . TRP A 1 101 ? 2.655 1.423 4.921 1.00 96.81 101 TRP A C 1
ATOM 761 O O . TRP A 1 101 ? 1.685 2.120 5.232 1.00 96.81 101 TRP A O 1
ATOM 771 N N . ALA A 1 102 ? 3.909 1.850 5.045 1.00 94.75 102 ALA A N 1
ATOM 772 C CA . ALA A 1 102 ? 4.272 3.165 5.554 1.00 94.75 102 ALA A CA 1
ATOM 773 C C . ALA A 1 102 ? 5.226 3.868 4.589 1.00 94.75 102 ALA A C 1
ATOM 775 O O . ALA A 1 102 ? 6.173 3.275 4.084 1.00 94.75 102 ALA A O 1
ATOM 776 N N . GLN A 1 103 ? 5.003 5.160 4.371 1.00 90.88 103 GLN A N 1
ATOM 777 C CA . GLN A 1 103 ? 5.802 5.948 3.439 1.00 90.88 103 GLN A CA 1
ATOM 778 C C . GLN A 1 103 ? 7.262 6.079 3.864 1.00 90.88 103 GLN A C 1
ATOM 780 O O . GLN A 1 103 ? 8.128 6.132 2.995 1.00 90.88 103 GLN A O 1
ATOM 785 N N . GLU A 1 104 ? 7.530 6.167 5.167 1.00 91.31 104 GLU A N 1
ATOM 786 C CA . GLU A 1 104 ? 8.895 6.285 5.696 1.00 91.31 104 GLU A CA 1
ATOM 787 C C . GLU A 1 104 ? 9.702 4.987 5.499 1.00 91.31 104 GLU A C 1
ATOM 789 O O . GLU A 1 104 ? 10.923 5.044 5.461 1.00 91.31 104 GLU A O 1
ATOM 794 N N . GLU A 1 105 ? 9.029 3.856 5.250 1.00 95.06 105 GLU A N 1
ATOM 795 C CA . GLU A 1 105 ? 9.621 2.556 4.898 1.00 95.06 105 GLU A CA 1
ATOM 796 C C . GLU A 1 105 ? 9.010 2.024 3.585 1.00 95.06 105 GLU A C 1
ATOM 798 O O . GLU A 1 105 ? 8.368 0.970 3.550 1.00 95.06 105 GLU A O 1
ATOM 803 N N . PRO A 1 106 ? 9.166 2.754 2.465 1.00 94.94 106 PRO A N 1
ATOM 804 C CA . PRO A 1 106 ? 8.311 2.585 1.291 1.00 94.94 106 PRO A CA 1
ATOM 805 C C . PRO A 1 106 ? 8.566 1.282 0.522 1.00 94.94 106 PRO A C 1
ATOM 807 O O . PRO A 1 106 ? 7.731 0.864 -0.287 1.00 94.94 106 PRO A O 1
ATOM 810 N N . THR A 1 107 ? 9.713 0.646 0.762 1.00 96.12 107 THR A N 1
ATOM 811 C CA . THR A 1 107 ? 10.159 -0.601 0.128 1.00 96.12 107 THR A CA 1
ATOM 812 C C . THR A 1 107 ? 9.735 -1.854 0.893 1.00 96.12 107 THR A C 1
ATOM 814 O O . THR A 1 107 ? 10.078 -2.965 0.472 1.00 96.12 107 THR A O 1
ATOM 817 N N . HIS A 1 108 ? 8.952 -1.687 1.963 1.00 97.12 108 HIS A N 1
ATOM 818 C CA . HIS A 1 108 ? 8.413 -2.750 2.798 1.00 97.12 108 HIS A CA 1
ATOM 819 C C . HIS A 1 108 ? 6.877 -2.721 2.811 1.00 97.12 108 HIS A C 1
ATOM 821 O O . HIS A 1 108 ? 6.252 -1.683 3.011 1.00 97.12 108 HIS A O 1
ATOM 827 N N . LEU A 1 109 ? 6.261 -3.883 2.598 1.00 97.88 109 LEU A N 1
ATOM 828 C CA . LEU A 1 109 ? 4.829 -4.122 2.770 1.00 97.88 109 LEU A CA 1
ATOM 829 C C . LEU A 1 109 ? 4.683 -5.317 3.703 1.00 97.88 109 LEU A C 1
ATOM 831 O O . LEU A 1 109 ? 5.136 -6.417 3.381 1.00 97.88 109 LEU A O 1
ATOM 835 N N . LEU A 1 110 ? 4.076 -5.098 4.861 1.00 98.44 110 LEU A N 1
ATOM 836 C CA . LEU A 1 110 ? 3.826 -6.155 5.828 1.00 98.44 110 LEU A CA 1
ATOM 837 C C . LEU A 1 110 ? 2.463 -6.772 5.552 1.00 98.44 110 LEU A C 1
ATOM 839 O O . LEU A 1 110 ? 1.480 -6.062 5.341 1.00 98.44 110 LEU A O 1
ATOM 843 N N . ILE A 1 111 ? 2.414 -8.099 5.552 1.00 98.25 111 ILE A N 1
ATOM 844 C CA . ILE A 1 111 ? 1.182 -8.878 5.536 1.00 98.25 111 ILE A CA 1
ATOM 845 C C . ILE A 1 111 ? 1.123 -9.643 6.852 1.00 98.25 111 ILE A C 1
ATOM 847 O O . ILE A 1 111 ? 2.063 -10.359 7.199 1.00 98.25 111 ILE A O 1
ATOM 851 N N . HIS A 1 112 ? -0.003 -9.535 7.547 1.00 97.94 112 HIS A N 1
ATOM 852 C CA . HIS A 1 112 ? -0.281 -10.198 8.816 1.00 97.94 112 HIS A CA 1
ATOM 853 C C . HIS A 1 112 ? -1.425 -11.203 8.614 1.00 97.94 112 HIS A C 1
ATOM 855 O O . HIS A 1 112 ? -2.590 -10.865 8.854 1.00 97.94 112 HIS A O 1
ATOM 861 N N . PRO A 1 113 ? -1.153 -12.418 8.102 1.00 97.69 113 PRO A N 1
ATOM 862 C CA . PRO A 1 113 ? -2.156 -13.474 8.063 1.00 97.69 113 PRO A CA 1
ATOM 863 C C . PRO A 1 113 ? -2.615 -13.841 9.475 1.00 97.69 113 PRO A C 1
ATOM 865 O O . PRO A 1 113 ? -1.841 -13.762 10.425 1.00 97.69 113 PRO A O 1
ATOM 868 N N . ARG A 1 114 ? -3.867 -14.278 9.616 1.00 95.44 114 ARG A N 1
ATOM 869 C CA . ARG A 1 114 ? -4.438 -14.655 10.916 1.00 95.44 114 ARG A CA 1
ATOM 870 C C . ARG A 1 114 ? -3.721 -15.845 11.563 1.00 95.44 114 ARG A C 1
ATOM 872 O O . ARG A 1 114 ? -3.436 -15.803 12.755 1.00 95.44 114 ARG A O 1
ATOM 879 N N . ASP A 1 115 ? -3.466 -16.890 10.778 1.00 95.81 115 ASP A N 1
ATOM 880 C CA . ASP A 1 115 ? -3.075 -18.214 11.290 1.00 95.81 115 ASP A CA 1
ATOM 881 C C . ASP A 1 115 ? -1.651 -18.631 10.882 1.00 95.81 115 ASP A C 1
ATOM 883 O O . ASP A 1 115 ? -1.202 -19.734 11.193 1.00 95.81 115 ASP A O 1
ATOM 887 N N . THR A 1 116 ? -0.919 -17.765 10.176 1.00 96.69 116 THR A N 1
ATOM 888 C CA . THR A 1 116 ? 0.463 -18.028 9.748 1.00 96.69 116 THR A CA 1
ATOM 889 C C . THR A 1 116 ? 1.371 -16.853 10.100 1.00 96.69 116 THR A C 1
ATOM 891 O O . THR A 1 116 ? 0.867 -15.745 10.273 1.00 96.69 116 THR A O 1
ATOM 894 N N . PRO A 1 117 ? 2.701 -17.052 10.154 1.00 98.31 117 PRO A N 1
ATOM 895 C CA . PRO A 1 117 ? 3.636 -15.972 10.444 1.00 98.31 117 PRO A CA 1
ATOM 896 C C . PRO A 1 117 ? 3.476 -14.759 9.523 1.00 98.31 117 PRO A C 1
ATOM 898 O O . PRO A 1 117 ? 3.082 -14.885 8.358 1.00 98.31 117 PRO A O 1
ATOM 901 N N . GLU A 1 118 ? 3.836 -13.597 10.063 1.00 97.50 118 GLU A N 1
ATOM 902 C CA . GLU A 1 118 ? 3.941 -12.346 9.320 1.00 97.50 118 GLU A CA 1
ATOM 903 C C . GLU A 1 118 ? 4.881 -12.499 8.120 1.00 97.50 118 GLU A C 1
ATOM 905 O O . GLU A 1 118 ? 5.913 -13.172 8.185 1.00 97.50 118 GLU A O 1
ATOM 910 N N . GLN A 1 119 ? 4.508 -11.869 7.010 1.00 97.88 119 GLN A N 1
ATOM 911 C CA . GLN A 1 119 ? 5.272 -11.898 5.772 1.00 97.88 119 GLN A CA 1
ATOM 912 C C . GLN A 1 119 ? 5.690 -10.482 5.407 1.00 97.88 119 GLN A C 1
ATOM 914 O O . GLN A 1 119 ? 4.857 -9.579 5.329 1.00 97.88 119 GLN A O 1
ATOM 919 N N . LEU A 1 120 ? 6.976 -10.308 5.113 1.00 97.69 120 LEU A N 1
ATOM 920 C CA . LEU A 1 120 ? 7.510 -9.049 4.623 1.00 97.69 120 LEU A CA 1
ATOM 921 C C . LEU A 1 120 ? 7.732 -9.110 3.113 1.00 97.69 120 LEU A C 1
ATOM 923 O O . LEU A 1 120 ? 8.618 -9.811 2.624 1.00 97.69 120 LEU A O 1
ATOM 927 N N . TYR A 1 121 ? 6.957 -8.318 2.382 1.00 97.44 121 TYR A N 1
ATOM 928 C CA . TYR A 1 121 ? 7.088 -8.146 0.944 1.00 97.44 121 TYR A CA 1
ATOM 929 C C . TYR A 1 121 ? 8.042 -6.982 0.693 1.00 97.44 121 TYR A C 1
ATOM 931 O O . TYR A 1 121 ? 7.743 -5.827 0.992 1.00 97.44 121 TYR A O 1
ATOM 939 N N . LYS A 1 122 ? 9.211 -7.297 0.140 1.00 97.06 122 LYS A N 1
ATOM 940 C CA . LYS A 1 122 ? 10.224 -6.317 -0.271 1.00 97.06 122 LYS A CA 1
ATOM 941 C C . LYS A 1 122 ? 10.090 -5.945 -1.742 1.00 97.06 122 LYS A C 1
ATOM 943 O O . LYS A 1 122 ? 9.982 -6.842 -2.585 1.00 97.06 122 LYS A O 1
ATOM 948 N N . ALA A 1 123 ? 10.166 -4.649 -2.036 1.00 95.25 123 ALA A N 1
ATOM 949 C CA . ALA A 1 123 ? 10.148 -4.094 -3.391 1.00 95.25 123 ALA A CA 1
ATOM 950 C C . ALA A 1 123 ? 11.190 -4.756 -4.324 1.00 95.25 123 ALA A C 1
ATOM 952 O O . ALA A 1 123 ? 12.235 -5.233 -3.877 1.00 95.25 123 ALA A O 1
ATOM 953 N N . GLY A 1 124 ? 10.881 -4.820 -5.622 1.00 93.12 124 GLY A N 1
ATOM 954 C CA . GLY A 1 124 ? 11.763 -5.360 -6.667 1.00 93.12 124 GLY A CA 1
ATOM 955 C C . GLY A 1 124 ? 11.864 -6.888 -6.765 1.00 93.12 124 GLY A C 1
ATOM 956 O O . GLY A 1 124 ? 12.454 -7.390 -7.716 1.00 93.12 124 GLY A O 1
ATOM 957 N N . ASN A 1 125 ? 11.312 -7.653 -5.820 1.00 95.50 125 ASN A N 1
ATOM 958 C CA . ASN A 1 125 ? 11.457 -9.113 -5.811 1.00 95.50 125 ASN A CA 1
ATOM 959 C C . ASN A 1 125 ? 10.464 -9.828 -6.744 1.00 95.50 125 ASN A C 1
ATOM 961 O O . ASN A 1 125 ? 9.358 -9.351 -6.990 1.00 95.50 125 ASN A O 1
ATOM 965 N N . GLY A 1 126 ? 10.843 -11.022 -7.214 1.00 94.31 126 GLY A N 1
ATOM 966 C CA . GLY A 1 126 ? 10.100 -11.775 -8.235 1.00 94.31 126 GLY A CA 1
ATOM 967 C C . GLY A 1 126 ? 8.736 -12.333 -7.810 1.00 94.31 126 GLY A C 1
ATOM 968 O O . GLY A 1 126 ? 7.964 -12.744 -8.668 1.00 94.31 126 GLY A O 1
ATOM 969 N N . TYR A 1 127 ? 8.418 -12.344 -6.512 1.00 94.81 127 TYR A N 1
ATOM 970 C CA . TYR A 1 127 ? 7.091 -12.737 -6.014 1.00 94.81 127 TYR A CA 1
ATOM 971 C C . TYR A 1 127 ? 6.051 -11.611 -6.111 1.00 94.81 127 TYR A C 1
ATOM 973 O O . TYR A 1 127 ? 4.871 -11.849 -5.858 1.00 94.81 127 TYR A O 1
ATOM 981 N N . LEU A 1 128 ? 6.473 -10.385 -6.437 1.00 96.31 128 LEU A N 1
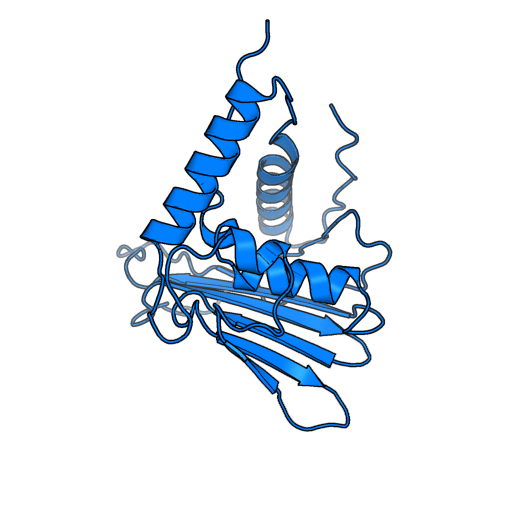ATOM 982 C CA . LEU A 1 128 ? 5.567 -9.257 -6.607 1.00 96.31 128 LEU A CA 1
ATOM 983 C C . LEU A 1 128 ? 4.785 -9.375 -7.911 1.00 96.31 128 LEU A C 1
ATOM 985 O O . LEU A 1 128 ? 5.173 -10.039 -8.873 1.00 96.31 128 LEU A O 1
ATOM 989 N N . SER A 1 129 ? 3.658 -8.686 -7.960 1.00 94.94 129 SER A N 1
ATOM 990 C CA . SER A 1 129 ? 2.871 -8.599 -9.170 1.00 94.94 129 SER A CA 1
ATOM 991 C C . SER A 1 129 ? 3.517 -7.751 -10.252 1.00 94.94 129 SER A C 1
ATOM 993 O O . SER A 1 129 ? 4.193 -6.770 -9.968 1.00 94.94 129 SER A O 1
ATOM 995 N N . GLN A 1 130 ? 3.149 -8.028 -11.506 1.00 93.12 130 GLN A N 1
ATOM 996 C CA . GLN A 1 130 ? 3.513 -7.181 -12.641 1.00 93.12 130 GLN A CA 1
ATOM 997 C C . GLN A 1 130 ? 3.159 -5.701 -12.416 1.00 93.12 130 GLN A C 1
ATOM 999 O O . GLN A 1 130 ? 3.937 -4.834 -12.788 1.00 93.12 130 GLN A O 1
ATOM 1004 N N . ALA A 1 131 ? 2.025 -5.403 -11.767 1.00 86.56 131 ALA A N 1
ATOM 1005 C CA . ALA A 1 131 ? 1.627 -4.029 -11.468 1.00 86.56 131 ALA A CA 1
ATOM 1006 C C . ALA A 1 131 ? 2.625 -3.315 -10.544 1.00 86.56 131 ALA A C 1
ATOM 1008 O O . ALA A 1 131 ? 2.827 -2.118 -10.706 1.00 86.56 131 ALA A O 1
ATOM 1009 N N . ALA A 1 132 ? 3.256 -4.023 -9.608 1.00 91.50 132 ALA A N 1
ATOM 1010 C CA . ALA A 1 132 ? 4.344 -3.483 -8.802 1.00 91.50 132 ALA A CA 1
ATOM 1011 C C . ALA A 1 132 ? 5.667 -3.470 -9.586 1.00 91.50 132 ALA A C 1
ATOM 1013 O O . ALA A 1 132 ? 6.350 -2.452 -9.614 1.00 91.50 132 ALA A O 1
ATOM 1014 N N . THR A 1 133 ? 6.001 -4.563 -10.280 1.00 93.06 133 THR A N 1
ATOM 1015 C CA . THR A 1 133 ? 7.277 -4.723 -10.995 1.00 93.06 133 THR A CA 1
ATOM 1016 C C . THR A 1 133 ? 7.501 -3.666 -12.076 1.00 93.06 133 THR A C 1
ATOM 1018 O O . THR A 1 133 ? 8.608 -3.156 -12.175 1.00 93.06 133 THR A O 1
ATOM 1021 N N . ILE A 1 134 ? 6.479 -3.285 -12.856 1.00 90.00 134 ILE A N 1
ATOM 1022 C CA . ILE A 1 134 ? 6.636 -2.258 -13.911 1.00 90.00 134 ILE A CA 1
ATOM 1023 C C . ILE A 1 134 ? 6.885 -0.844 -13.364 1.00 90.00 134 ILE A C 1
ATOM 1025 O O . ILE A 1 134 ? 7.232 0.046 -14.130 1.00 90.00 134 ILE A O 1
ATOM 1029 N N . HIS A 1 135 ? 6.658 -0.628 -12.066 1.00 90.94 135 HIS A N 1
ATOM 1030 C CA . HIS A 1 135 ? 6.881 0.651 -11.390 1.00 90.94 135 HIS A CA 1
ATOM 1031 C C . HIS A 1 135 ? 8.228 0.687 -10.648 1.00 90.94 135 HIS A C 1
ATOM 1033 O O . HIS A 1 135 ? 8.508 1.672 -9.967 1.00 90.94 135 HIS A O 1
ATOM 1039 N N . MET A 1 136 ? 9.034 -0.374 -10.761 1.00 93.56 136 MET A N 1
ATOM 1040 C CA . MET A 1 136 ? 10.413 -0.415 -10.280 1.00 93.56 136 MET A CA 1
ATOM 1041 C C . MET A 1 136 ? 11.360 0.098 -11.368 1.00 93.56 136 MET A C 1
ATOM 1043 O O . MET A 1 136 ? 11.232 -0.264 -12.537 1.00 93.56 136 MET A O 1
ATOM 1047 N N . HIS A 1 137 ? 12.353 0.873 -10.958 1.00 92.31 137 HIS A N 1
ATOM 1048 C CA . HIS A 1 137 ? 13.439 1.414 -11.779 1.00 92.31 137 HIS A CA 1
ATOM 1049 C C . HIS A 1 137 ? 14.786 0.765 -11.445 1.00 92.31 137 HIS A C 1
ATOM 1051 O O . HIS A 1 137 ? 15.679 0.726 -12.291 1.00 92.31 137 HIS A O 1
ATOM 1057 N N . LEU A 1 138 ? 14.932 0.236 -10.227 1.00 91.50 138 LEU A N 1
ATOM 1058 C CA . LEU A 1 138 ? 16.155 -0.373 -9.714 1.00 91.50 138 LEU A CA 1
ATOM 1059 C C . LEU A 1 138 ? 15.971 -1.861 -9.350 1.00 91.50 138 LEU A C 1
ATOM 1061 O O . LEU A 1 138 ? 14.869 -2.298 -9.000 1.00 91.50 138 LEU A O 1
ATOM 1065 N N . PRO A 1 139 ? 17.054 -2.667 -9.388 1.00 90.94 139 PRO A N 1
ATOM 1066 C CA . PRO A 1 139 ? 17.017 -4.062 -8.951 1.00 90.94 139 PRO A CA 1
ATOM 1067 C C . PRO A 1 139 ? 16.702 -4.220 -7.451 1.00 90.94 139 PRO A C 1
ATOM 1069 O O . PRO A 1 139 ? 17.062 -3.347 -6.652 1.00 90.94 139 PRO A O 1
ATOM 1072 N N . PRO A 1 140 ? 16.121 -5.362 -7.025 1.00 90.44 140 PRO A N 1
ATOM 1073 C CA . PRO A 1 140 ? 15.826 -5.626 -5.616 1.00 90.44 140 PRO A CA 1
ATOM 1074 C C . PRO A 1 140 ? 17.047 -5.440 -4.704 1.00 90.44 140 PRO A C 1
ATOM 1076 O O . PRO A 1 140 ? 18.167 -5.816 -5.045 1.00 90.44 140 PRO A O 1
ATOM 1079 N N . GLY A 1 141 ? 16.812 -4.854 -3.528 1.00 87.19 141 GLY A N 1
ATOM 1080 C CA . GLY A 1 141 ? 17.852 -4.488 -2.558 1.00 87.19 141 GLY A CA 1
ATOM 1081 C C . GLY A 1 141 ? 18.343 -3.041 -2.674 1.00 87.19 141 GLY A C 1
ATOM 1082 O O . GLY A 1 141 ? 18.911 -2.531 -1.712 1.00 87.19 141 GLY A O 1
ATOM 1083 N N . HIS A 1 142 ? 18.066 -2.358 -3.788 1.00 91.56 142 HIS A N 1
ATOM 1084 C CA . HIS A 1 142 ? 18.335 -0.928 -3.941 1.00 91.56 142 HIS A CA 1
ATOM 1085 C C . HIS A 1 142 ? 17.087 -0.139 -3.531 1.00 91.56 142 HIS A C 1
ATOM 1087 O O . HIS A 1 142 ? 16.009 -0.394 -4.073 1.00 91.56 142 HIS A O 1
ATOM 1093 N N . PRO A 1 143 ? 17.188 0.771 -2.549 1.00 85.94 143 PRO A N 1
ATOM 1094 C CA . PRO A 1 143 ? 16.023 1.493 -2.070 1.00 85.94 143 PRO A CA 1
ATOM 1095 C C . PRO A 1 143 ? 15.535 2.500 -3.115 1.00 85.94 143 PRO A C 1
ATOM 1097 O O . PRO A 1 143 ? 16.317 3.292 -3.634 1.00 85.94 143 PRO A O 1
ATOM 1100 N N . GLU A 1 144 ? 14.228 2.492 -3.366 1.00 91.00 144 GLU A N 1
ATOM 1101 C CA . GLU A 1 144 ? 13.519 3.551 -4.087 1.00 91.00 144 GLU A CA 1
ATOM 1102 C C . GLU A 1 144 ? 12.683 4.369 -3.112 1.00 91.00 144 GLU A C 1
ATOM 1104 O O . GLU A 1 144 ? 12.213 3.866 -2.085 1.00 91.00 144 GLU A O 1
ATOM 1109 N N . GLY A 1 145 ? 12.489 5.639 -3.438 1.00 90.12 145 GLY A N 1
ATOM 1110 C CA . GLY A 1 145 ? 11.856 6.594 -2.557 1.00 90.12 145 GLY A CA 1
ATOM 1111 C C . GLY A 1 145 ? 10.878 7.504 -3.281 1.00 90.12 145 GLY A C 1
ATOM 1112 O O . GLY A 1 145 ? 10.156 7.137 -4.206 1.00 90.12 145 GLY A O 1
ATOM 1113 N N . TYR A 1 146 ? 10.790 8.719 -2.758 1.00 90.81 146 TYR A N 1
ATOM 1114 C CA . TYR A 1 146 ? 9.774 9.688 -3.144 1.00 90.81 146 TYR A CA 1
ATOM 1115 C C . TYR A 1 146 ? 9.913 10.164 -4.595 1.00 90.81 146 TYR A C 1
ATOM 1117 O O . TYR A 1 146 ? 8.905 10.375 -5.265 1.00 90.81 146 TYR A O 1
ATOM 1125 N N . LEU A 1 147 ? 11.138 10.294 -5.109 1.00 92.81 147 LEU A N 1
ATOM 1126 C CA . LEU A 1 147 ? 11.376 10.775 -6.472 1.00 92.81 147 LEU A CA 1
ATOM 1127 C C . LEU A 1 147 ? 10.985 9.736 -7.530 1.00 92.81 147 LEU A C 1
ATOM 1129 O O . LEU A 1 147 ? 10.401 10.092 -8.556 1.00 92.81 147 LEU A O 1
ATOM 1133 N N . GLU A 1 148 ? 11.214 8.452 -7.268 1.00 93.31 148 GLU A N 1
ATOM 1134 C CA . GLU A 1 148 ? 10.782 7.362 -8.148 1.00 93.31 148 GLU A CA 1
ATOM 1135 C C . GLU A 1 148 ? 9.251 7.270 -8.177 1.00 93.31 148 GLU A C 1
ATOM 1137 O O . GLU A 1 148 ? 8.649 7.141 -9.245 1.00 93.31 148 GLU A O 1
ATOM 1142 N N . ALA A 1 149 ? 8.591 7.466 -7.028 1.00 87.25 149 ALA A N 1
ATOM 1143 C CA . ALA A 1 149 ? 7.134 7.547 -6.967 1.00 87.25 149 ALA A CA 1
ATOM 1144 C C . ALA A 1 149 ? 6.578 8.711 -7.812 1.00 87.25 149 ALA A C 1
ATOM 1146 O O . ALA A 1 149 ? 5.584 8.533 -8.516 1.00 87.25 149 ALA A O 1
ATOM 1147 N N . PHE A 1 150 ? 7.235 9.878 -7.817 1.00 89.81 150 PHE A N 1
ATOM 1148 C CA . PHE A 1 150 ? 6.892 10.983 -8.725 1.00 89.81 150 PHE A CA 1
ATOM 1149 C C . PHE A 1 150 ? 7.100 10.602 -10.186 1.00 89.81 150 PHE A C 1
ATOM 1151 O O . PHE A 1 150 ? 6.210 10.819 -11.007 1.00 89.81 150 PHE A O 1
ATOM 1158 N N . THR A 1 151 ? 8.251 10.011 -10.500 1.00 89.00 151 THR A N 1
ATOM 1159 C CA . THR A 1 151 ? 8.593 9.559 -11.853 1.00 89.00 151 THR A CA 1
ATOM 1160 C C . THR A 1 151 ? 7.500 8.644 -12.401 1.00 89.00 151 THR A C 1
ATOM 1162 O O . THR A 1 151 ? 7.007 8.860 -13.505 1.00 89.00 151 THR A O 1
ATOM 1165 N N . ASN A 1 152 ? 7.016 7.710 -11.584 1.00 86.75 152 ASN A N 1
ATOM 1166 C CA . ASN A 1 152 ? 5.904 6.827 -11.920 1.00 86.75 152 ASN A CA 1
ATOM 1167 C C . ASN A 1 152 ? 4.595 7.572 -12.234 1.00 86.75 152 ASN A C 1
ATOM 1169 O O . ASN A 1 152 ? 3.890 7.203 -13.175 1.00 86.75 152 ASN A O 1
ATOM 1173 N N . ILE A 1 153 ? 4.253 8.628 -11.489 1.00 83.69 153 ILE A N 1
ATOM 1174 C CA . ILE A 1 153 ? 3.067 9.450 -11.787 1.00 83.69 153 ILE A CA 1
ATOM 1175 C C . ILE A 1 153 ? 3.229 10.197 -13.114 1.00 83.69 153 ILE A C 1
ATOM 1177 O O . ILE A 1 153 ? 2.316 10.171 -13.940 1.00 83.69 153 ILE A O 1
ATOM 1181 N N . TYR A 1 154 ? 4.388 10.813 -13.351 1.00 83.50 154 TYR A N 1
ATOM 1182 C CA . TYR A 1 154 ? 4.653 11.545 -14.591 1.00 83.50 154 TYR A CA 1
ATOM 1183 C C . TYR A 1 154 ? 4.687 10.632 -15.818 1.00 83.50 154 TYR A C 1
ATOM 1185 O O . TYR A 1 154 ? 4.111 10.987 -16.844 1.00 83.50 154 TYR A O 1
ATOM 1193 N N . LEU A 1 155 ? 5.292 9.445 -15.715 1.00 80.88 155 LEU A N 1
ATOM 1194 C CA . LEU A 1 155 ? 5.288 8.450 -16.790 1.00 80.88 155 LEU A CA 1
ATOM 1195 C C . LEU A 1 155 ? 3.865 7.988 -17.112 1.00 80.88 155 LEU A C 1
ATOM 1197 O O . LEU A 1 155 ? 3.485 7.939 -18.280 1.00 80.88 155 LEU A O 1
ATOM 1201 N N . ASN A 1 156 ? 3.048 7.716 -16.091 1.00 80.75 156 ASN A N 1
ATOM 1202 C CA . ASN A 1 156 ? 1.646 7.352 -16.291 1.00 80.75 156 ASN A CA 1
ATOM 1203 C C . ASN A 1 156 ? 0.854 8.477 -16.975 1.00 80.75 156 ASN A C 1
ATOM 1205 O O . ASN A 1 156 ? 0.093 8.211 -17.904 1.00 80.75 156 ASN A O 1
ATOM 1209 N N . PHE A 1 157 ? 1.067 9.733 -16.573 1.00 80.00 157 PHE A N 1
ATOM 1210 C CA . PHE A 1 157 ? 0.423 10.887 -17.201 1.00 80.00 157 PHE A CA 1
ATOM 1211 C C . PHE A 1 157 ? 0.871 11.092 -18.657 1.00 80.00 157 PHE A C 1
ATOM 1213 O O . PHE A 1 157 ? 0.032 11.260 -19.542 1.00 80.00 157 PHE A O 1
ATOM 1220 N N . ALA A 1 158 ? 2.175 11.012 -18.933 1.00 79.56 158 ALA A N 1
ATOM 1221 C CA . ALA A 1 158 ? 2.717 11.104 -20.287 1.00 79.56 158 ALA A CA 1
ATOM 1222 C C . ALA A 1 158 ? 2.161 9.992 -21.193 1.00 79.56 158 ALA A C 1
ATOM 1224 O O . ALA A 1 158 ? 1.706 10.268 -22.303 1.00 79.56 158 ALA A O 1
ATOM 1225 N N . ASN A 1 159 ? 2.096 8.756 -20.687 1.00 76.75 159 ASN A N 1
ATOM 1226 C CA . ASN A 1 159 ? 1.497 7.632 -21.403 1.00 76.75 159 ASN A CA 1
ATOM 1227 C C . ASN A 1 159 ? 0.013 7.870 -21.716 1.00 76.75 159 ASN A C 1
ATOM 1229 O O . ASN A 1 159 ? -0.431 7.522 -22.806 1.00 76.75 159 ASN A O 1
ATOM 1233 N N . MET A 1 160 ? -0.756 8.495 -20.815 1.00 71.88 160 MET A N 1
ATOM 1234 C CA . MET A 1 160 ? -2.157 8.856 -21.083 1.00 71.88 160 MET A CA 1
ATOM 1235 C C . MET A 1 160 ? -2.298 9.920 -22.175 1.00 71.88 160 MET A C 1
ATOM 1237 O O . MET A 1 160 ? -3.191 9.800 -23.015 1.00 71.88 160 MET A O 1
ATOM 1241 N N . ILE A 1 161 ? -1.411 10.923 -22.200 1.00 73.06 161 ILE A N 1
ATOM 1242 C CA . ILE A 1 161 ? -1.364 11.916 -23.284 1.00 73.06 161 ILE A CA 1
ATOM 1243 C C . ILE A 1 161 ? -1.114 11.211 -24.621 1.00 73.06 161 ILE A C 1
ATOM 1245 O O . ILE A 1 161 ? -1.843 11.446 -25.584 1.00 73.06 161 ILE A O 1
ATOM 1249 N N . CYS A 1 162 ? -0.134 10.306 -24.672 1.00 74.12 162 CYS A N 1
ATOM 1250 C CA . CYS A 1 162 ? 0.174 9.538 -25.878 1.00 74.12 162 CYS A CA 1
ATOM 1251 C C . CYS A 1 162 ? -0.956 8.572 -26.279 1.00 74.12 162 CYS A C 1
ATOM 1253 O O . CYS A 1 162 ? -1.198 8.380 -27.467 1.00 74.12 162 CYS A O 1
ATOM 1255 N N . ALA A 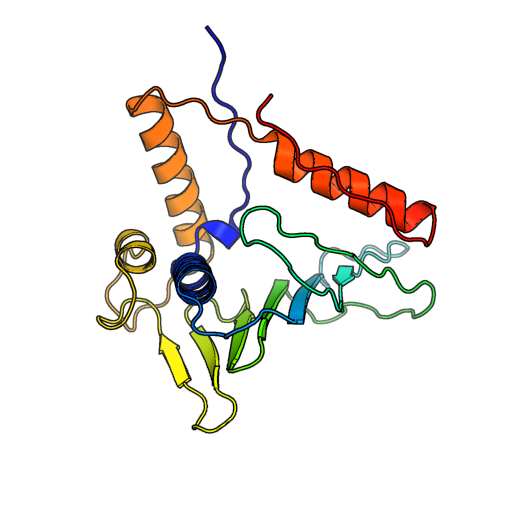1 163 ? -1.669 7.989 -25.310 1.00 63.84 163 ALA A N 1
ATOM 1256 C CA . ALA A 1 163 ? -2.738 7.014 -25.536 1.00 63.84 163 ALA A CA 1
ATOM 1257 C C . ALA A 1 163 ? -4.131 7.633 -25.773 1.00 63.84 163 ALA A C 1
ATOM 1259 O O . ALA A 1 163 ? -5.081 6.894 -26.010 1.00 63.84 163 ALA A O 1
ATOM 1260 N N . THR A 1 164 ? -4.275 8.966 -25.715 1.00 56.12 164 THR A N 1
ATOM 1261 C CA . THR A 1 164 ? -5.549 9.695 -25.925 1.00 56.12 164 THR A CA 1
ATOM 1262 C C . THR A 1 164 ? -6.721 9.261 -25.022 1.00 56.12 164 THR A C 1
ATOM 1264 O O . THR A 1 164 ? -7.886 9.459 -25.364 1.00 56.12 164 THR A O 1
ATOM 1267 N N . VAL A 1 165 ? -6.447 8.711 -23.833 1.00 53.44 165 VAL A N 1
ATOM 1268 C CA . VAL A 1 165 ? -7.492 8.298 -22.878 1.00 53.44 165 VAL A CA 1
ATOM 1269 C C . VAL A 1 165 ? -7.692 9.376 -21.811 1.00 53.44 165 VAL A C 1
ATOM 1271 O O . VAL A 1 165 ? -6.826 9.592 -20.967 1.00 53.44 165 VAL A O 1
ATOM 1274 N N . LEU A 1 166 ? -8.859 10.025 -21.823 1.00 46.91 166 LEU A N 1
ATOM 1275 C CA . LEU A 1 166 ? -9.334 10.911 -20.755 1.00 46.91 166 LEU A CA 1
ATOM 1276 C C . LEU A 1 166 ? -10.039 10.081 -19.675 1.00 46.91 166 LEU A C 1
ATOM 1278 O O . LEU A 1 166 ? -10.951 9.316 -19.977 1.00 46.91 166 LEU A O 1
ATOM 1282 N N . LYS A 1 167 ? -9.630 10.238 -18.415 1.00 54.25 167 LYS A N 1
ATOM 1283 C CA . LYS A 1 167 ? -10.398 9.784 -17.248 1.00 54.25 167 LYS A CA 1
ATOM 1284 C C . LYS A 1 167 ? -10.435 10.902 -16.221 1.00 54.25 167 LYS A C 1
ATOM 1286 O O . LYS A 1 167 ? -9.410 11.532 -15.973 1.00 54.25 167 LYS A O 1
ATOM 1291 N N . ASP A 1 168 ? -11.616 11.143 -15.668 1.00 50.50 168 ASP A N 1
ATOM 1292 C CA . ASP A 1 168 ? -11.875 12.295 -14.813 1.00 50.50 168 ASP A CA 1
ATOM 1293 C C . ASP A 1 168 ? -11.356 12.092 -13.373 1.00 50.50 168 ASP A C 1
ATOM 1295 O O . ASP A 1 168 ? -11.487 11.019 -12.776 1.00 50.50 168 ASP A O 1
ATOM 1299 N N . GLY A 1 169 ? -10.732 13.136 -12.822 1.00 55.62 169 GLY A N 1
ATOM 1300 C CA . GLY A 1 169 ? -10.081 13.167 -11.505 1.00 55.62 169 GLY A CA 1
ATOM 1301 C C . GLY A 1 169 ? -11.002 13.590 -10.353 1.00 55.62 169 GLY A C 1
ATOM 1302 O O . GLY A 1 169 ? -10.563 13.661 -9.203 1.00 55.62 169 GLY A O 1
ATOM 1303 N N . CYS A 1 170 ? -12.281 13.857 -10.627 1.00 56.47 170 CYS A N 1
ATOM 1304 C CA . CYS A 1 170 ? -13.235 14.432 -9.672 1.00 56.47 170 CYS A CA 1
ATOM 1305 C C . CYS A 1 170 ? -13.485 13.582 -8.409 1.00 56.47 170 CYS A C 1
ATOM 1307 O O . CYS A 1 170 ? -13.834 14.128 -7.360 1.00 56.47 170 CYS A O 1
ATOM 1309 N N . LYS A 1 171 ? -13.234 12.264 -8.451 1.00 60.38 171 LYS A N 1
ATOM 1310 C CA . LYS A 1 171 ? -13.451 11.346 -7.312 1.00 60.38 171 LYS A CA 1
ATOM 1311 C C . LYS A 1 171 ? -12.622 11.725 -6.075 1.00 60.38 171 LYS A C 1
ATOM 1313 O O . LYS A 1 171 ? -13.128 11.663 -4.956 1.00 60.38 171 LYS A O 1
ATOM 1318 N N . GLY A 1 172 ? -11.374 12.167 -6.267 1.00 53.72 172 GLY A N 1
ATOM 1319 C CA . GLY A 1 172 ? -10.488 12.570 -5.166 1.00 53.72 172 GLY A CA 1
ATOM 1320 C C . GLY A 1 172 ? -10.907 13.885 -4.500 1.00 53.72 172 GLY A C 1
ATOM 1321 O O . GLY A 1 172 ? -10.840 14.009 -3.279 1.00 53.72 172 GLY A O 1
ATOM 1322 N N . ILE A 1 173 ? -11.392 14.849 -5.286 1.00 59.59 173 ILE A N 1
ATOM 1323 C CA . ILE A 1 173 ? -11.874 16.144 -4.779 1.00 59.59 173 ILE A CA 1
ATOM 1324 C C . ILE A 1 173 ? -13.186 15.951 -4.015 1.00 59.59 173 ILE A C 1
ATOM 1326 O O . ILE A 1 173 ? -13.300 16.408 -2.879 1.00 59.59 173 ILE A O 1
ATOM 1330 N N . HIS A 1 174 ? -14.124 15.185 -4.582 1.00 59.16 174 HIS A N 1
ATOM 1331 C CA . HIS A 1 174 ? -15.388 14.859 -3.923 1.00 59.16 174 HIS A CA 1
ATOM 1332 C C . HIS A 1 174 ? -15.171 14.166 -2.571 1.00 59.16 174 HIS A C 1
ATOM 1334 O O . HIS A 1 174 ? -15.847 14.465 -1.586 1.00 59.16 174 HIS A O 1
ATOM 1340 N N . PHE A 1 175 ? -14.176 13.277 -2.496 1.00 60.75 175 PHE A N 1
ATOM 1341 C CA . PHE A 1 175 ? -13.782 12.643 -1.245 1.00 60.75 175 PHE A CA 1
ATOM 1342 C C . PHE A 1 175 ? -13.343 13.668 -0.181 1.00 60.75 175 PHE A C 1
ATOM 1344 O O . PHE A 1 175 ? -13.852 13.646 0.941 1.00 60.75 175 PHE A O 1
ATOM 1351 N N . VAL A 1 176 ? -12.444 14.597 -0.532 1.00 58.78 176 VAL A N 1
ATOM 1352 C CA . VAL A 1 176 ? -11.970 15.650 0.386 1.00 58.78 176 VAL A CA 1
ATOM 1353 C C . VAL A 1 176 ? -13.120 16.550 0.846 1.00 58.78 176 VAL A C 1
ATOM 1355 O O . VAL A 1 176 ? -13.204 16.897 2.024 1.00 58.78 176 VAL A O 1
ATOM 1358 N N . GLU A 1 177 ? -14.048 16.896 -0.043 1.00 59.44 177 GLU A N 1
ATOM 1359 C CA . GLU A 1 177 ? -15.227 17.689 0.316 1.00 59.44 177 GLU A CA 1
ATOM 1360 C C . GLU A 1 177 ? -16.121 16.970 1.328 1.00 59.44 177 GLU A C 1
ATOM 1362 O O . GLU A 1 177 ? -16.521 17.568 2.330 1.00 59.44 177 GLU A O 1
ATOM 1367 N N . LYS A 1 178 ? -16.394 15.677 1.119 1.00 64.38 178 LYS A N 1
ATOM 1368 C CA . LYS A 1 178 ? -17.223 14.866 2.028 1.00 64.38 178 LYS A CA 1
ATOM 1369 C C . LYS A 1 178 ? -16.573 14.679 3.390 1.00 64.38 178 LYS A C 1
ATOM 1371 O O . LYS A 1 178 ? -17.249 14.720 4.418 1.00 64.38 178 LYS A O 1
ATOM 1376 N N . VAL A 1 179 ? -15.253 14.560 3.401 1.00 54.81 179 VAL A N 1
ATOM 1377 C CA . VAL A 1 179 ? -14.430 14.585 4.607 1.00 54.81 179 VAL A CA 1
ATOM 1378 C C . VAL A 1 179 ? -14.605 15.892 5.384 1.00 54.81 179 VAL A C 1
ATOM 1380 O O . VAL A 1 179 ? -14.873 15.860 6.587 1.00 54.81 179 VAL A O 1
ATOM 1383 N N . LEU A 1 180 ? -14.491 17.040 4.711 1.00 57.28 180 LEU A N 1
ATOM 1384 C CA . LEU A 1 180 ? -14.659 18.352 5.341 1.00 57.28 180 LEU A CA 1
ATOM 1385 C C . LEU A 1 180 ? -16.102 18.559 5.823 1.00 57.28 180 LEU A C 1
ATOM 1387 O O . LEU A 1 180 ? -16.324 19.133 6.891 1.00 57.28 180 LEU A O 1
ATOM 1391 N N . GLU A 1 181 ? -17.083 18.073 5.064 1.00 64.06 181 GLU A N 1
ATOM 1392 C CA . GLU A 1 181 ? -18.501 18.097 5.422 1.00 64.06 181 GLU A CA 1
ATOM 1393 C C . GLU A 1 181 ? -18.773 17.281 6.695 1.00 64.06 181 GLU A C 1
ATOM 1395 O O . GLU A 1 181 ? -19.382 17.795 7.637 1.00 64.06 181 GLU A O 1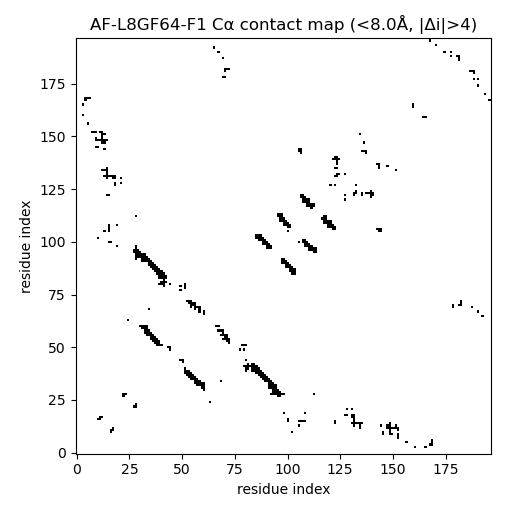
ATOM 1400 N N . SER A 1 182 ? -18.280 16.040 6.759 1.00 55.03 182 SER A N 1
ATOM 1401 C CA . SER A 1 182 ? -18.422 15.172 7.934 1.00 55.03 182 SER A CA 1
ATOM 1402 C C . SER A 1 182 ? -17.707 15.756 9.153 1.00 55.03 182 SER A C 1
ATOM 1404 O O . SER A 1 182 ? -18.285 15.789 10.240 1.00 55.03 182 SER A O 1
ATOM 1406 N N . GLY A 1 183 ? -16.511 16.328 8.968 1.00 48.97 183 GLY A N 1
ATOM 1407 C CA . GLY A 1 183 ? -15.774 17.028 10.022 1.00 48.97 183 GLY A CA 1
ATOM 1408 C C . GLY A 1 183 ? -16.552 18.205 10.621 1.00 48.97 183 GLY A C 1
ATOM 1409 O O . GLY A 1 183 ? -16.592 18.350 11.842 1.00 48.97 183 GLY A O 1
ATOM 1410 N N . LYS A 1 184 ? -17.239 19.008 9.797 1.00 59.28 184 LYS A N 1
ATOM 1411 C CA . LYS A 1 184 ? -18.107 20.102 10.277 1.00 59.28 184 LYS A CA 1
ATOM 1412 C C . LYS A 1 184 ? -19.357 19.588 10.991 1.00 59.28 184 LYS A C 1
ATOM 1414 O O . LYS A 1 184 ? -19.760 20.162 11.997 1.00 59.28 184 LYS A O 1
ATOM 1419 N N . LYS A 1 185 ? -19.978 18.527 10.468 1.00 64.69 185 LYS A N 1
ATOM 1420 C CA . LYS A 1 185 ? -21.237 17.980 10.995 1.00 64.69 185 LYS A CA 1
ATOM 1421 C C . LYS A 1 185 ? -21.058 17.029 12.180 1.00 64.69 185 LYS A C 1
ATOM 1423 O O . LYS A 1 185 ? -22.064 16.648 12.774 1.00 64.69 185 LYS A O 1
ATOM 1428 N N . GLN A 1 186 ? -19.827 16.603 12.479 1.00 52.75 186 GLN A N 1
ATOM 1429 C CA . GLN A 1 186 ? -19.506 15.597 13.505 1.00 52.75 186 GLN A CA 1
ATOM 1430 C C . GLN A 1 186 ? -20.402 14.347 13.407 1.00 52.75 186 GLN A C 1
ATOM 1432 O O . GLN A 1 186 ? -20.810 13.755 14.402 1.00 52.75 186 GLN A O 1
ATOM 1437 N N . SER A 1 187 ? -20.768 13.975 12.182 1.00 52.16 187 SER A N 1
ATOM 1438 C CA . SER A 1 187 ? -21.724 12.909 11.898 1.00 52.16 187 SER A CA 1
ATOM 1439 C C . SER A 1 187 ? -21.438 12.282 10.540 1.00 52.16 187 SER A C 1
ATOM 1441 O O . SER A 1 187 ? -20.678 12.812 9.720 1.00 52.16 187 SER A O 1
ATOM 1443 N N . TRP A 1 188 ? -22.029 11.110 10.325 1.00 48.88 188 TRP A N 1
ATOM 1444 C CA . TRP A 1 188 ? -21.883 10.346 9.097 1.00 48.88 188 TRP A CA 1
ATOM 1445 C C . TRP A 1 188 ? -22.463 11.120 7.913 1.00 48.88 188 TRP A C 1
ATOM 1447 O O . TRP A 1 188 ? -23.624 11.525 7.929 1.00 48.88 188 TRP A O 1
ATOM 1457 N N . VAL A 1 189 ? -21.652 11.290 6.871 1.00 55.56 189 VAL A N 1
ATOM 1458 C CA . VAL A 1 189 ? -22.091 11.831 5.585 1.00 55.56 189 VAL A CA 1
ATOM 1459 C C . VAL A 1 189 ? -21.998 10.708 4.568 1.00 55.56 189 VAL A C 1
ATOM 1461 O O . VAL A 1 189 ? -20.947 10.088 4.411 1.00 55.56 189 VAL A O 1
ATOM 1464 N N . LYS A 1 190 ? -23.113 10.426 3.895 1.00 62.12 190 LYS A N 1
ATOM 1465 C CA . LYS A 1 190 ? -23.148 9.434 2.825 1.00 62.12 190 LYS A CA 1
ATOM 1466 C C . LYS A 1 190 ? -22.317 9.951 1.650 1.00 62.12 190 LYS A C 1
ATOM 1468 O O . LYS A 1 190 ? -22.537 11.069 1.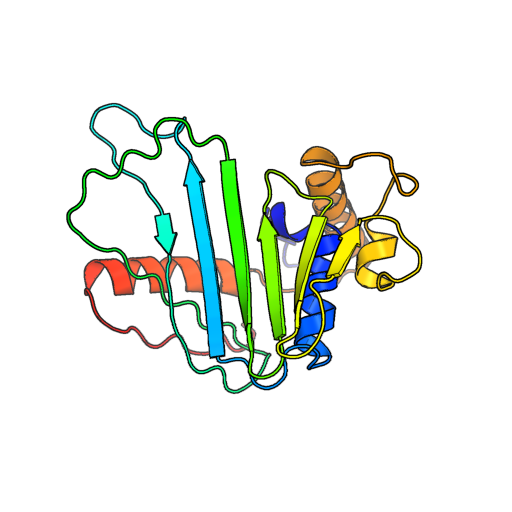183 1.00 62.12 190 LYS A O 1
ATOM 1473 N N . MET A 1 191 ? -21.372 9.140 1.191 1.00 58.03 191 MET A N 1
ATOM 1474 C CA . MET A 1 191 ? -20.674 9.367 -0.067 1.00 58.03 191 MET A CA 1
ATOM 1475 C C . MET A 1 191 ? -21.419 8.575 -1.136 1.00 58.03 191 MET A C 1
ATOM 1477 O O . MET A 1 191 ? -21.525 7.352 -1.054 1.00 58.03 191 MET A O 1
ATOM 1481 N N . GLU A 1 192 ? -22.025 9.281 -2.083 1.00 60.12 192 GLU A N 1
ATOM 1482 C CA . GLU A 1 192 ? -22.604 8.628 -3.251 1.00 60.12 192 GLU A CA 1
ATOM 1483 C C . GLU A 1 192 ? -21.469 8.242 -4.195 1.00 60.12 192 GLU A C 1
ATOM 1485 O O . GLU A 1 192 ? -20.443 8.927 -4.261 1.00 60.12 192 GLU A O 1
ATOM 1490 N N . ALA A 1 193 ? -21.626 7.119 -4.897 1.00 52.38 193 ALA A N 1
ATOM 1491 C CA . ALA A 1 193 ? -20.703 6.787 -5.966 1.00 52.38 193 ALA A CA 1
ATOM 1492 C C . ALA A 1 193 ? -20.742 7.948 -6.961 1.00 52.38 193 ALA A C 1
ATOM 1494 O O . ALA A 1 193 ? -21.809 8.293 -7.470 1.00 52.38 193 ALA A O 1
ATOM 1495 N N . VAL A 1 194 ? -19.588 8.564 -7.214 1.00 52.38 194 VAL A N 1
ATOM 1496 C CA . VAL A 1 194 ? -19.455 9.499 -8.328 1.00 52.38 194 VAL A CA 1
ATOM 1497 C C . VAL A 1 194 ? -19.555 8.630 -9.577 1.00 52.38 194 VAL A C 1
ATOM 1499 O O . VAL A 1 194 ? -18.559 8.046 -10.014 1.00 52.38 194 VAL A O 1
ATOM 1502 N N . ALA A 1 195 ? -20.786 8.442 -10.060 1.00 42.94 195 ALA A N 1
ATOM 1503 C CA . ALA A 1 195 ? -21.038 7.888 -11.377 1.00 42.94 195 ALA A CA 1
ATOM 1504 C C . ALA A 1 195 ? -20.233 8.731 -12.361 1.00 42.94 195 ALA A C 1
ATOM 1506 O O . ALA A 1 195 ? -20.174 9.950 -12.198 1.00 42.94 195 ALA A O 1
ATOM 1507 N N . ASP A 1 196 ? -19.544 8.062 -13.283 1.00 39.12 196 ASP A N 1
ATOM 1508 C CA . ASP A 1 196 ? -18.630 8.703 -14.221 1.00 39.12 196 ASP A CA 1
ATOM 1509 C C . ASP A 1 196 ? -19.328 9.917 -14.872 1.00 39.12 196 ASP A C 1
ATOM 1511 O O . ASP A 1 196 ? -20.304 9.753 -15.607 1.00 39.12 196 ASP A O 1
ATOM 1515 N N . LEU A 1 197 ? -18.877 11.121 -14.493 1.00 37.44 197 LEU A N 1
ATOM 1516 C CA . LEU A 1 197 ? -19.228 12.391 -15.129 1.00 37.44 197 LEU A CA 1
ATOM 1517 C C . LEU A 1 197 ? -18.499 12.505 -16.470 1.00 37.44 197 LEU A C 1
ATOM 1519 O O . LEU A 1 197 ? -17.336 12.039 -16.553 1.00 37.44 197 LEU A O 1
#

Organism: Acanthamoeba castellanii (strain ATCC 30010 / Neff) (NCBI:txid1257118)

Mean predicted aligned error: 11.11 Å

Nearest PDB structures (foldseek):
  3v5n-assembly1_B  TM=7.738E-01  e=2.014E-11  Sinorhizobium meliloti 1021
  3v5n-assembly1_A  TM=7.869E-01  e=3.818E-11  Sinorhizobium meliloti 1021
  3v5n-assembly1_C  TM=7.620E-01  e=7.669E-11  Sinorhizobium meliloti 1021
  7d5m-assembly1_A  TM=7.639E-01  e=4.927E-10  Azotobacter vinelandii DJ
  7d5n-assembly1_A-2  TM=7.502E-01  e=4.138E-10  Azotobacter vinelandii DJ

Radius of gyration: 17.98 Å; Cα contacts (8 Å, |Δi|>4): 319; chains: 1; bounding box: 42×46×50 Å